Protein AF-A0A6A5QFD8-F1 (afdb_monomer)

Organism: Ampelomyces quisqualis (NCBI:txid50730)

pLDDT: mean 71.09, std 22.17, range [21.53, 94.69]

Secondary structure (DSSP, 8-state):
--------------HHHHHHH-HHHHHHHHH---BTTB-------S-HHHHHHHHHHHHHSS---SSTTSPPPHHHHHHHHHHHHHTT-HHHHHHHHHHHHHHHHHHS---HHHHHHHHHHHTTSHHHHHHHHHHHHTTS-----HHHHHHHTT----------TTTTSS-------PPP-

Mean predicted aligned error: 12.29 Å

Sequence (181 aa):
ARDGSTSMQDYNLHTSVLRHRSEYFNTKLKELKPNPRNPVTTFDVESLAAFECFTVWLYQGTLTRPSATQDLSRMIICQIYIFGTRAESPHLQNAALDAFVDKTLHDDAVPHIVFNYLYSNAHNSALWDIALDFLWHCGTKREFSVSEFLEREGATVCGWYHNHPAADKRDGWLFWFDLPV

InterPro domains:
  IPR000210 BTB/POZ domain [PS50097] (1-67)
  IPR011333 SKP1/BTB/POZ domain superfamily [G3DSA:3.30.710.10] (4-140)

Radius of gyration: 18.71 Å; Cα contacts (8 Å, |Δi|>4): 137; chains: 1; bounding box: 58×33×43 Å

Structure (mmCIF, N/CA/C/O backbone):
data_AF-A0A6A5QFD8-F1
#
_entry.id   AF-A0A6A5QFD8-F1
#
loop_
_atom_site.group_PDB
_atom_site.id
_atom_site.type_symbol
_atom_site.label_atom_id
_atom_site.label_alt_id
_atom_site.label_comp_id
_atom_site.label_asym_id
_atom_site.label_entity_id
_atom_site.label_seq_id
_atom_site.pdbx_PDB_ins_code
_atom_site.Cartn_x
_atom_site.Cartn_y
_atom_site.Cartn_z
_atom_site.occupancy
_atom_site.B_iso_or_equiv
_atom_site.auth_seq_id
_atom_site.auth_comp_id
_atom_site.auth_asym_id
_atom_site.auth_atom_id
_atom_site.pdbx_PDB_model_num
ATOM 1 N N . ALA A 1 1 ? -25.217 16.881 -15.562 1.00 34.75 1 ALA A N 1
ATOM 2 C CA . ALA A 1 1 ? -25.221 16.247 -14.233 1.00 34.75 1 ALA A CA 1
ATOM 3 C C . ALA A 1 1 ? -24.733 14.818 -14.417 1.00 34.75 1 ALA A C 1
ATOM 5 O O . ALA A 1 1 ? -25.384 14.071 -15.133 1.00 34.75 1 ALA A O 1
ATOM 6 N N . ARG A 1 2 ? -23.530 14.484 -13.937 1.00 39.88 2 ARG A N 1
ATOM 7 C CA . ARG A 1 2 ? -23.060 13.094 -13.887 1.00 39.88 2 ARG A CA 1
ATOM 8 C C . ARG A 1 2 ? -23.449 12.585 -12.506 1.00 39.88 2 ARG A C 1
ATOM 10 O O . ARG A 1 2 ? -22.939 13.125 -11.530 1.00 39.88 2 ARG A O 1
ATOM 17 N N . ASP A 1 3 ? -24.370 11.631 -12.447 1.00 41.38 3 ASP A N 1
ATOM 18 C CA . ASP A 1 3 ? -24.638 10.865 -11.233 1.00 41.38 3 ASP A CA 1
ATOM 19 C C . ASP A 1 3 ? -23.328 10.205 -10.796 1.00 41.38 3 ASP A C 1
ATOM 21 O O . ASP A 1 3 ? -22.838 9.270 -11.430 1.00 41.38 3 ASP A O 1
ATOM 25 N N . GLY A 1 4 ? -22.712 10.756 -9.752 1.00 47.34 4 GLY A N 1
ATOM 26 C CA . GLY A 1 4 ? -21.622 10.112 -9.037 1.00 47.34 4 GLY A CA 1
ATOM 27 C C . GLY A 1 4 ? -22.227 9.015 -8.180 1.00 47.34 4 GLY A C 1
ATOM 28 O O . GLY A 1 4 ? -22.564 9.254 -7.026 1.00 47.34 4 GLY A O 1
ATOM 29 N N . SER A 1 5 ? -22.443 7.835 -8.757 1.00 49.28 5 SER A N 1
ATOM 30 C CA . SER A 1 5 ? -22.890 6.671 -8.000 1.00 49.28 5 SER A CA 1
ATOM 31 C C . SER A 1 5 ? -21.777 6.253 -7.037 1.00 49.28 5 SER A C 1
ATOM 33 O O . SER A 1 5 ? -20.835 5.564 -7.429 1.00 49.28 5 SER A O 1
ATOM 35 N N . THR A 1 6 ? -21.862 6.692 -5.785 1.00 57.97 6 THR A N 1
ATOM 36 C CA . THR A 1 6 ? -21.015 6.192 -4.701 1.00 57.97 6 THR A CA 1
ATOM 37 C C . THR A 1 6 ? -21.400 4.736 -4.440 1.00 57.97 6 THR A C 1
ATOM 39 O O . THR A 1 6 ? -22.477 4.462 -3.914 1.00 57.97 6 THR A O 1
ATOM 42 N N . SER A 1 7 ? -20.560 3.785 -4.855 1.00 70.06 7 SER A N 1
ATOM 43 C CA . SER A 1 7 ? -20.747 2.371 -4.523 1.00 70.06 7 SER A CA 1
ATOM 44 C C . SER A 1 7 ? -20.328 2.139 -3.073 1.00 70.06 7 SER A C 1
ATOM 46 O O . SER A 1 7 ? -19.159 2.326 -2.736 1.00 70.06 7 SER A O 1
ATOM 48 N N . MET A 1 8 ? -21.269 1.735 -2.224 1.00 76.19 8 MET A N 1
ATOM 49 C CA . MET A 1 8 ? -20.997 1.365 -0.836 1.00 76.19 8 MET A CA 1
ATOM 50 C C . MET A 1 8 ? -20.813 -0.151 -0.749 1.00 76.19 8 MET A C 1
ATOM 52 O O . MET A 1 8 ? -21.641 -0.898 -1.270 1.00 76.19 8 MET A O 1
ATOM 56 N N . GLN A 1 9 ? -19.730 -0.597 -0.115 1.00 82.75 9 GLN A N 1
ATOM 57 C CA . GLN A 1 9 ? -19.449 -2.012 0.111 1.00 82.75 9 GLN A CA 1
ATOM 58 C C . GLN A 1 9 ? -19.061 -2.229 1.568 1.00 82.75 9 GLN A C 1
ATOM 60 O O . GLN A 1 9 ? -18.256 -1.478 2.121 1.00 82.75 9 GLN A O 1
ATOM 65 N N . ASP A 1 10 ? -19.636 -3.269 2.164 1.00 84.88 10 ASP A N 1
ATOM 66 C CA . ASP A 1 10 ? -19.454 -3.579 3.575 1.00 84.88 10 ASP A CA 1
ATOM 67 C C . ASP A 1 10 ? -18.293 -4.555 3.777 1.00 84.88 10 ASP A C 1
ATOM 69 O O . ASP A 1 10 ? -18.130 -5.528 3.038 1.00 84.88 10 ASP A O 1
ATOM 73 N N . TYR A 1 11 ? -17.498 -4.300 4.816 1.00 84.12 11 TYR A N 1
ATOM 74 C CA . TYR A 1 11 ? -16.354 -5.123 5.194 1.00 84.12 11 TYR A CA 1
ATOM 75 C C . TYR A 1 11 ? -16.395 -5.445 6.684 1.00 84.12 11 TYR A C 1
ATOM 77 O O . TYR A 1 11 ? -16.520 -4.555 7.525 1.00 84.12 11 TYR A O 1
ATOM 85 N N . ASN A 1 12 ? -16.216 -6.724 7.013 1.00 84.75 12 ASN A N 1
ATOM 86 C CA . ASN A 1 12 ? -16.143 -7.198 8.391 1.00 84.75 12 ASN A CA 1
ATOM 87 C C . ASN A 1 12 ? -14.675 -7.297 8.821 1.00 84.75 12 ASN A C 1
ATOM 89 O O . ASN A 1 12 ? -14.000 -8.289 8.544 1.00 84.75 12 ASN A O 1
ATOM 93 N N . LEU A 1 13 ? -14.166 -6.250 9.476 1.00 85.62 13 LEU A N 1
ATOM 94 C CA . LEU A 1 13 ? -12.775 -6.170 9.928 1.00 85.62 13 LEU A CA 1
ATOM 95 C C . LEU A 1 13 ? -12.680 -6.125 11.454 1.00 85.62 13 LEU A C 1
ATOM 97 O O . LEU A 1 13 ? -13.441 -5.424 12.120 1.00 85.62 13 LEU A O 1
ATOM 101 N N . HIS A 1 14 ? -11.696 -6.830 12.013 1.00 86.62 14 HIS A N 1
ATOM 102 C CA . HIS A 1 14 ? -11.407 -6.774 13.439 1.00 86.62 14 HIS A CA 1
ATOM 103 C C . HIS A 1 14 ? -10.783 -5.422 13.784 1.00 86.62 14 HIS A C 1
ATOM 105 O O . HIS A 1 14 ? -9.707 -5.065 13.297 1.00 86.62 14 HIS A O 1
ATOM 111 N N . THR A 1 15 ? -11.445 -4.673 14.666 1.00 83.25 15 THR A N 1
ATOM 112 C CA . THR A 1 15 ? -10.975 -3.351 15.097 1.00 83.25 15 THR A CA 1
ATOM 113 C C . THR A 1 15 ? -9.605 -3.428 15.762 1.00 83.25 15 THR A C 1
ATOM 115 O O . THR A 1 15 ? -8.772 -2.565 15.513 1.00 83.25 15 THR A O 1
ATOM 118 N N . SER A 1 16 ? -9.329 -4.470 16.549 1.00 85.06 16 SER A N 1
ATOM 119 C CA . SER A 1 16 ? -8.015 -4.696 17.162 1.00 85.06 16 SER A CA 1
ATOM 120 C C . SER A 1 16 ? -6.899 -4.785 16.116 1.00 85.06 16 SER A C 1
ATOM 122 O O . SER A 1 16 ? -5.893 -4.089 16.240 1.00 85.06 16 SER A O 1
ATOM 124 N N . VAL A 1 17 ? -7.109 -5.557 15.045 1.00 87.56 17 VAL A N 1
ATOM 125 C CA . VAL A 1 17 ? -6.154 -5.707 13.935 1.00 87.56 17 VAL A CA 1
ATOM 126 C C . VAL A 1 17 ? -5.973 -4.388 13.190 1.00 87.56 17 VAL A C 1
ATOM 128 O O . VAL A 1 17 ? -4.843 -3.965 12.944 1.00 87.56 17 VAL A O 1
ATOM 131 N N . LEU A 1 18 ? -7.075 -3.701 12.881 1.00 87.12 18 LEU A N 1
ATOM 132 C CA . LEU A 1 18 ? -7.041 -2.440 12.147 1.00 87.12 18 LEU A CA 1
ATOM 133 C C . LEU A 1 18 ? -6.272 -1.355 12.917 1.00 87.12 18 LEU A C 1
ATOM 135 O O . LEU A 1 18 ? -5.403 -0.696 12.353 1.00 87.12 18 LEU A O 1
ATOM 139 N N . ARG A 1 19 ? -6.536 -1.222 14.224 1.00 87.50 19 ARG A N 1
ATOM 140 C CA . ARG A 1 19 ? -5.831 -0.283 15.112 1.00 87.50 19 ARG A CA 1
ATOM 141 C C . ARG A 1 19 ? -4.363 -0.653 15.309 1.00 87.50 19 ARG A C 1
ATOM 143 O O . ARG A 1 19 ? -3.532 0.231 15.459 1.00 87.50 19 ARG A O 1
ATOM 150 N N . HIS A 1 20 ? -4.039 -1.944 15.330 1.00 87.00 20 HIS A N 1
ATOM 151 C CA . HIS A 1 20 ? -2.661 -2.403 15.487 1.00 87.00 20 HIS A CA 1
ATOM 152 C C . HIS A 1 20 ? -1.799 -2.102 14.252 1.00 87.00 20 HIS A C 1
ATOM 154 O O . HIS A 1 20 ? -0.607 -1.843 14.381 1.00 87.00 20 HIS A O 1
ATOM 160 N N . ARG A 1 21 ? -2.390 -2.147 13.052 1.00 83.25 21 ARG A N 1
ATOM 161 C CA . ARG A 1 21 ? -1.670 -2.023 11.774 1.00 83.25 21 ARG A CA 1
ATOM 162 C C . ARG A 1 21 ? -1.723 -0.625 11.149 1.00 83.25 21 ARG A C 1
ATOM 164 O O . ARG A 1 21 ? -1.040 -0.393 10.150 1.00 83.25 21 ARG A O 1
ATOM 171 N N . SER A 1 22 ? -2.523 0.288 11.695 1.00 88.31 22 SER A N 1
ATOM 172 C CA . SER A 1 22 ? -2.704 1.647 11.179 1.00 88.31 22 SER A CA 1
ATOM 173 C C . SER A 1 22 ? -3.010 2.625 12.309 1.00 88.31 22 SER A C 1
ATOM 175 O O . SER A 1 22 ? -4.030 2.503 12.996 1.00 88.31 22 SER A O 1
ATOM 177 N N . GLU A 1 23 ? -2.153 3.635 12.460 1.00 86.56 23 GLU A N 1
ATOM 178 C CA . GLU A 1 23 ? -2.344 4.671 13.477 1.00 86.56 23 GLU A CA 1
ATOM 179 C C . GLU A 1 23 ? -3.536 5.582 13.144 1.00 86.56 23 GLU A C 1
ATOM 181 O O . GLU A 1 23 ? -4.302 5.962 14.035 1.00 86.56 23 GLU A O 1
ATOM 186 N N . TYR A 1 24 ? -3.786 5.820 11.852 1.00 88.00 24 TYR A N 1
ATOM 187 C CA . TYR A 1 24 ? -4.990 6.505 11.382 1.00 88.00 24 TYR A CA 1
ATOM 188 C C . TYR A 1 24 ? -6.259 5.840 11.927 1.00 88.00 24 TYR A C 1
ATOM 190 O O . TYR A 1 24 ? -7.098 6.495 12.552 1.00 88.00 24 TYR A O 1
ATOM 198 N N . PHE A 1 25 ? -6.395 4.521 11.746 1.00 87.00 25 PHE A N 1
ATOM 199 C CA . PHE A 1 25 ? -7.560 3.795 12.246 1.00 87.00 25 PHE A CA 1
ATOM 200 C C . PHE A 1 25 ? -7.552 3.663 13.772 1.00 87.00 25 PHE A C 1
ATOM 202 O O . PHE A 1 25 ? -8.626 3.672 14.376 1.00 87.00 25 PHE A O 1
ATOM 209 N N . ASN A 1 26 ? -6.381 3.603 14.416 1.00 88.31 26 ASN A N 1
ATOM 210 C CA . ASN A 1 26 ? -6.260 3.682 15.874 1.00 88.31 26 ASN A CA 1
ATOM 211 C C . ASN A 1 26 ? -6.901 4.955 16.429 1.00 88.31 26 ASN A C 1
ATOM 213 O O . ASN A 1 26 ? -7.736 4.883 17.333 1.00 88.31 26 ASN A O 1
ATOM 217 N N . THR A 1 27 ? -6.557 6.101 15.850 1.00 87.69 27 THR A N 1
ATOM 218 C CA . THR A 1 27 ? -7.078 7.406 16.258 1.00 87.69 27 THR A CA 1
ATOM 219 C C . THR A 1 27 ? -8.551 7.551 15.886 1.00 87.69 27 THR A C 1
ATOM 221 O O . THR A 1 27 ? -9.388 7.794 16.757 1.00 87.69 27 THR A O 1
ATOM 224 N N . LYS A 1 28 ? -8.915 7.289 14.624 1.00 84.62 28 LYS A N 1
ATOM 225 C CA . LYS A 1 28 ? -10.296 7.442 14.143 1.00 84.62 28 LYS A CA 1
ATOM 226 C C . LYS A 1 28 ? -11.290 6.569 14.895 1.00 84.62 28 LYS A C 1
ATOM 228 O O . LYS A 1 28 ? -12.338 7.051 15.314 1.00 84.62 28 LYS A O 1
ATOM 233 N N . LEU A 1 29 ? -10.960 5.301 15.139 1.00 84.00 29 LEU A N 1
ATOM 234 C CA . LEU A 1 29 ? -11.846 4.402 15.880 1.00 84.00 29 LEU A CA 1
ATOM 235 C C . LEU A 1 29 ? -11.922 4.716 17.381 1.00 84.00 29 LEU A C 1
ATOM 237 O O . LEU A 1 29 ? -12.788 4.154 18.048 1.00 84.00 29 LEU A O 1
ATOM 241 N N . LYS A 1 30 ? -11.013 5.520 17.948 1.00 83.50 30 LYS A N 1
ATOM 242 C CA . LYS A 1 30 ? -11.134 6.027 19.328 1.00 83.50 30 LYS A CA 1
ATOM 243 C C . LYS A 1 30 ? -12.045 7.255 19.394 1.00 83.50 30 LYS A C 1
ATOM 245 O O . LYS A 1 30 ? -12.774 7.412 20.368 1.00 83.50 30 LYS A O 1
ATOM 250 N N . GLU A 1 31 ? -12.008 8.105 18.367 1.00 82.50 31 GLU A N 1
ATOM 251 C CA . GLU A 1 31 ? -12.882 9.280 18.231 1.00 82.50 31 GLU A CA 1
ATOM 252 C C . GLU A 1 31 ? -14.343 8.886 17.990 1.00 82.50 31 GLU A C 1
ATOM 254 O O . GLU A 1 31 ? -15.270 9.526 18.495 1.00 82.50 31 GLU A O 1
ATOM 259 N N . LEU A 1 32 ? -14.552 7.815 17.227 1.00 74.12 32 LEU A N 1
ATOM 260 C CA . LEU A 1 32 ? -15.873 7.276 16.954 1.00 74.12 32 LEU A CA 1
ATOM 261 C C . LEU A 1 32 ? -16.451 6.670 18.233 1.00 74.12 32 LEU A C 1
ATOM 263 O O . LEU A 1 32 ? -15.980 5.651 18.731 1.00 74.12 32 LEU A O 1
ATOM 267 N N . LYS A 1 33 ? -17.507 7.292 18.762 1.00 65.12 33 LYS A N 1
ATOM 268 C CA . LYS A 1 33 ? -18.379 6.673 19.764 1.00 65.12 33 LYS A CA 1
ATOM 269 C C . LYS A 1 33 ? -19.322 5.736 19.007 1.00 65.12 33 LYS A C 1
ATOM 271 O O . LYS A 1 33 ? -20.248 6.251 18.378 1.00 65.12 33 LYS A O 1
ATOM 276 N N . PRO A 1 34 ? -19.101 4.407 19.003 1.00 63.06 34 PRO A N 1
ATOM 277 C CA . PRO A 1 34 ? -19.959 3.504 18.252 1.00 63.06 34 PRO A CA 1
ATOM 278 C C . PRO A 1 34 ? -21.397 3.686 18.728 1.00 63.06 34 PRO A C 1
ATOM 280 O O . PRO A 1 34 ? -21.681 3.622 19.927 1.00 63.06 34 PRO A O 1
ATOM 283 N N . ASN A 1 35 ? -22.303 3.959 17.791 1.00 63.16 35 ASN A N 1
ATOM 284 C CA . ASN A 1 35 ? -23.718 3.980 18.102 1.00 63.16 35 ASN A CA 1
ATOM 285 C C . ASN A 1 35 ? -24.112 2.539 18.463 1.00 63.16 35 ASN A C 1
ATOM 287 O O . ASN A 1 35 ? -23.995 1.663 17.606 1.00 63.16 35 ASN A O 1
ATOM 291 N N . PRO A 1 36 ? -24.600 2.261 19.685 1.00 60.72 36 PRO A N 1
ATOM 292 C CA . PRO A 1 36 ? -24.958 0.902 20.088 1.00 60.72 36 PRO A CA 1
ATOM 293 C C . PRO A 1 36 ? -26.064 0.285 19.216 1.00 60.72 36 PRO A C 1
ATOM 295 O O . PRO A 1 36 ? -26.256 -0.924 19.251 1.00 60.72 36 PRO A O 1
ATOM 298 N N . ARG A 1 37 ? -26.788 1.094 18.426 1.00 56.91 37 ARG A N 1
ATOM 299 C CA . ARG A 1 37 ? -27.801 0.632 17.463 1.00 56.91 37 ARG A CA 1
ATOM 300 C C . ARG A 1 37 ? -27.268 0.408 16.046 1.00 56.91 37 ARG A C 1
ATOM 302 O O . ARG A 1 37 ? -27.949 -0.244 15.266 1.00 56.91 37 ARG A O 1
ATOM 309 N N . ASN A 1 38 ? -26.112 0.971 15.697 1.00 60.22 38 ASN A N 1
ATOM 310 C CA . ASN A 1 38 ? -25.507 0.815 14.377 1.00 60.22 38 ASN A CA 1
ATOM 311 C C . ASN A 1 38 ? -23.975 0.967 14.475 1.00 60.22 38 ASN A C 1
ATOM 313 O O . ASN A 1 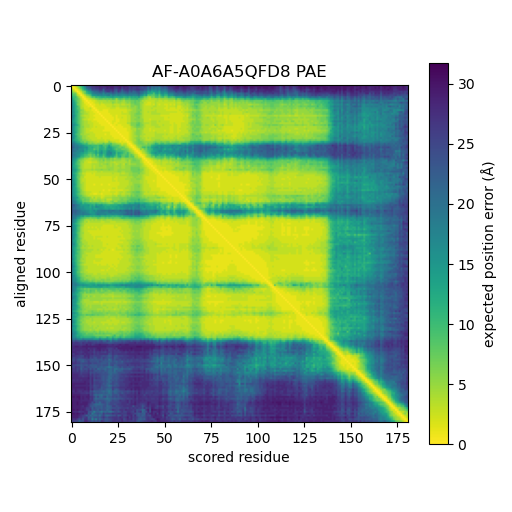38 ? -23.474 2.093 14.436 1.00 60.22 38 ASN A O 1
ATOM 317 N N . PRO A 1 39 ? -23.227 -0.138 14.630 1.00 67.06 39 PRO A N 1
ATOM 318 C CA . PRO A 1 39 ? -21.773 -0.107 14.768 1.00 67.06 39 PRO A CA 1
ATOM 319 C C . PRO A 1 39 ? -21.034 0.068 13.427 1.00 67.06 39 PRO A C 1
ATOM 321 O O . PRO A 1 39 ? -19.826 -0.156 13.367 1.00 67.06 39 PRO A O 1
ATOM 324 N N . VAL A 1 40 ? -21.723 0.451 12.347 1.00 72.69 40 VAL A N 1
ATOM 325 C CA . VAL A 1 40 ? -21.104 0.661 11.034 1.00 72.69 40 VAL A CA 1
ATOM 326 C C . VAL A 1 40 ? -20.367 1.997 11.009 1.00 72.69 40 VAL A C 1
ATOM 328 O O . VAL A 1 40 ? -20.922 3.044 11.338 1.00 72.69 40 VAL A O 1
ATOM 331 N N . THR A 1 41 ? -19.102 1.951 10.594 1.00 76.94 41 THR A N 1
ATOM 332 C CA . THR A 1 41 ? -18.310 3.144 10.292 1.00 76.94 41 THR A CA 1
ATOM 333 C C . THR A 1 41 ? -18.041 3.201 8.799 1.00 76.94 41 THR A C 1
ATOM 335 O O . THR A 1 41 ? -17.596 2.217 8.214 1.00 76.94 41 THR A O 1
ATOM 338 N N . THR A 1 42 ? -18.279 4.363 8.200 1.00 80.69 42 THR A N 1
ATOM 339 C CA . THR A 1 42 ? -18.037 4.604 6.778 1.00 80.69 42 THR A CA 1
ATOM 340 C C . THR A 1 42 ? -16.728 5.361 6.594 1.00 80.69 42 THR A C 1
ATOM 342 O O . THR A 1 42 ? -16.460 6.330 7.305 1.00 80.69 42 THR A O 1
ATOM 345 N N . PHE A 1 43 ? -15.926 4.915 5.632 1.00 80.25 43 PHE A N 1
ATOM 346 C CA . PHE A 1 43 ? -14.683 5.561 5.236 1.00 80.25 43 PHE A CA 1
ATOM 347 C C . PHE A 1 43 ? -14.683 5.744 3.725 1.00 80.25 43 PHE A C 1
ATOM 349 O O . PHE A 1 43 ? -15.011 4.812 2.989 1.00 80.25 43 PHE A O 1
ATOM 356 N N . ASP A 1 44 ? -14.281 6.927 3.276 1.00 84.06 44 AS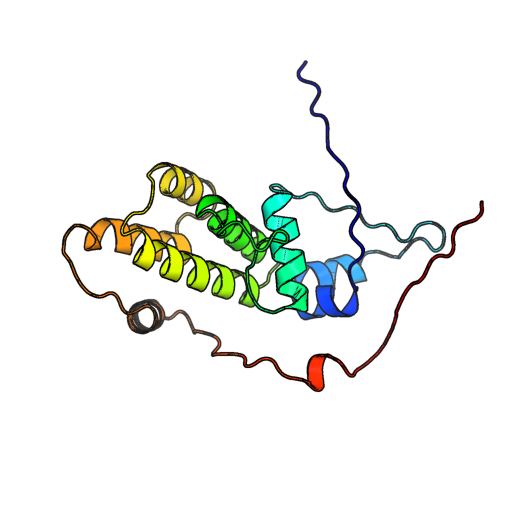P A N 1
ATOM 357 C CA . ASP A 1 44 ? -14.080 7.178 1.857 1.00 84.06 44 ASP A CA 1
ATOM 358 C C . ASP A 1 44 ? -12.767 6.534 1.405 1.00 84.06 44 ASP A C 1
ATOM 360 O O . ASP A 1 44 ? -11.706 6.750 1.998 1.00 84.06 44 ASP A O 1
ATOM 364 N N . VAL A 1 45 ? -12.842 5.738 0.340 1.00 84.00 45 VAL A N 1
ATOM 365 C CA . VAL A 1 45 ? -11.684 5.100 -0.290 1.00 84.00 45 VAL A CA 1
ATOM 366 C C . VAL A 1 45 ? -11.626 5.480 -1.762 1.00 84.00 45 VAL A C 1
ATOM 368 O O . VAL A 1 45 ? -12.625 5.437 -2.473 1.00 84.00 45 VAL A O 1
ATOM 371 N N . GLU A 1 46 ? -10.438 5.844 -2.240 1.00 82.88 46 GLU A N 1
ATOM 372 C CA . GLU A 1 46 ? -10.244 6.216 -3.650 1.00 82.88 46 GLU A CA 1
ATOM 373 C C . GLU A 1 46 ? -10.235 5.007 -4.587 1.00 82.88 46 GLU A C 1
ATOM 375 O O . GLU A 1 46 ? -10.604 5.112 -5.754 1.00 82.88 46 GLU A O 1
ATOM 380 N N . SER A 1 47 ? -9.788 3.857 -4.084 1.00 87.25 47 SER A N 1
ATOM 381 C CA . SER A 1 47 ? -9.723 2.611 -4.838 1.00 87.25 47 SER A CA 1
ATOM 382 C C . SER A 1 47 ? -10.185 1.466 -3.956 1.00 87.25 47 SER A C 1
ATOM 384 O O . SER A 1 47 ? -9.491 1.054 -3.025 1.00 87.25 47 SER A O 1
ATOM 386 N N . LEU A 1 48 ? -11.361 0.937 -4.285 1.00 87.25 48 LEU A N 1
ATOM 387 C CA . LEU A 1 48 ? -11.917 -0.249 -3.646 1.00 87.25 48 LEU A CA 1
ATOM 388 C C . LEU A 1 48 ? -10.965 -1.445 -3.782 1.00 87.25 48 LEU A C 1
ATOM 390 O O . LEU A 1 48 ? -10.717 -2.141 -2.808 1.00 87.25 48 LEU A O 1
ATOM 394 N N . ALA A 1 49 ? -10.347 -1.620 -4.952 1.00 88.56 49 ALA A N 1
ATOM 395 C CA . ALA A 1 49 ? -9.401 -2.707 -5.196 1.00 88.56 49 ALA A CA 1
ATOM 396 C C . ALA A 1 49 ? -8.139 -2.601 -4.319 1.00 88.56 49 ALA A C 1
ATOM 398 O O . ALA A 1 49 ? -7.635 -3.609 -3.822 1.00 88.56 49 ALA A O 1
ATOM 399 N N . ALA A 1 50 ? -7.623 -1.386 -4.106 1.00 89.75 50 ALA A N 1
ATOM 400 C CA . ALA A 1 50 ? -6.504 -1.172 -3.190 1.00 89.75 50 ALA A CA 1
ATOM 401 C C . ALA A 1 50 ? -6.912 -1.465 -1.740 1.00 89.75 50 ALA A C 1
ATOM 403 O O . ALA A 1 50 ? -6.149 -2.091 -1.004 1.00 89.75 50 ALA A O 1
ATOM 404 N N . PHE A 1 51 ? -8.130 -1.070 -1.354 1.00 90.50 51 PHE A N 1
ATOM 405 C CA . PHE A 1 51 ? -8.674 -1.374 -0.037 1.00 90.50 51 PHE A CA 1
ATOM 406 C C . PHE A 1 51 ? -8.853 -2.883 0.179 1.00 90.50 51 PHE A C 1
ATOM 408 O O . PHE A 1 51 ? -8.424 -3.398 1.205 1.00 90.50 51 PHE A O 1
ATOM 415 N N . GLU A 1 52 ? -9.382 -3.623 -0.797 1.00 90.25 52 GLU A N 1
ATOM 416 C CA . GLU A 1 52 ? -9.491 -5.087 -0.734 1.00 90.25 52 GLU A CA 1
ATOM 417 C C . GLU A 1 52 ? -8.125 -5.743 -0.503 1.00 90.25 52 GLU A C 1
ATOM 419 O O . GLU A 1 52 ? -7.976 -6.567 0.400 1.00 90.25 52 GLU A O 1
ATOM 424 N N . CYS A 1 53 ? -7.097 -5.328 -1.246 1.00 90.44 53 CYS A N 1
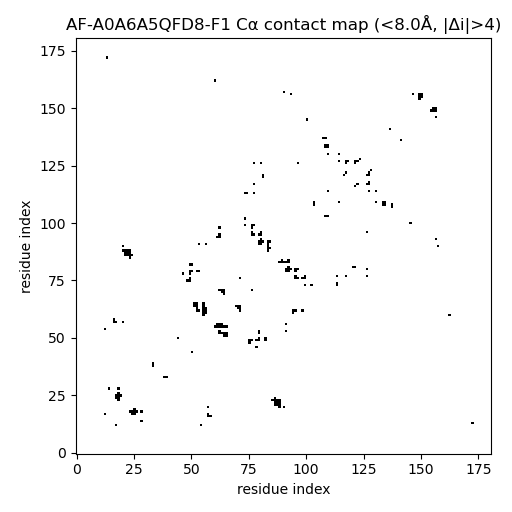ATOM 425 C CA . CYS A 1 53 ? -5.737 -5.841 -1.056 1.00 90.44 53 CYS A CA 1
ATOM 426 C C . CYS A 1 53 ? -5.182 -5.495 0.334 1.00 90.44 53 CYS A C 1
ATOM 428 O O . CYS A 1 53 ? -4.539 -6.329 0.970 1.00 90.44 53 CYS A O 1
ATOM 430 N N . PHE A 1 54 ? -5.469 -4.292 0.837 1.00 90.81 54 PHE A N 1
ATOM 431 C CA . PHE A 1 54 ? -5.146 -3.918 2.210 1.00 90.81 54 PHE A CA 1
ATOM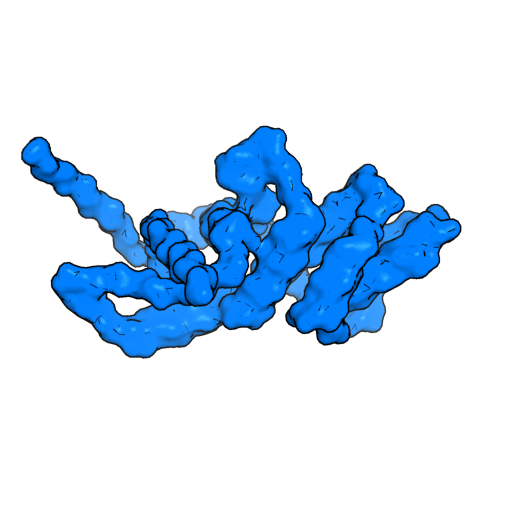 432 C C . PHE A 1 54 ? -5.843 -4.829 3.227 1.00 90.81 54 PHE A C 1
ATOM 434 O O . PHE A 1 54 ? -5.192 -5.277 4.168 1.00 90.81 54 PHE A O 1
ATOM 441 N N . THR A 1 55 ? -7.123 -5.166 3.034 1.00 90.19 55 THR A N 1
ATOM 442 C CA . THR A 1 55 ? -7.825 -6.078 3.951 1.00 90.19 55 THR A CA 1
ATOM 443 C C . THR A 1 55 ? -7.202 -7.469 3.980 1.00 90.19 55 THR A C 1
ATOM 445 O O . THR A 1 55 ? -7.071 -8.044 5.056 1.00 90.19 55 THR A O 1
ATOM 448 N N . VAL A 1 56 ? -6.744 -7.990 2.838 1.00 89.31 56 VAL A N 1
ATOM 449 C CA . VAL A 1 56 ? -6.015 -9.265 2.777 1.00 89.31 56 VAL A CA 1
ATOM 450 C C . VAL A 1 56 ? -4.686 -9.159 3.527 1.00 89.31 56 VAL A C 1
ATOM 452 O O . VAL A 1 56 ? -4.382 -9.986 4.390 1.00 89.31 56 VAL A O 1
ATOM 455 N N . TRP A 1 57 ? -3.930 -8.092 3.269 1.00 90.69 57 TRP A N 1
ATOM 456 C CA . TRP A 1 57 ? -2.645 -7.840 3.915 1.00 90.69 57 TRP A CA 1
ATOM 457 C C . TRP A 1 57 ? -2.746 -7.652 5.428 1.00 90.69 57 TRP A C 1
ATOM 459 O O . TRP A 1 57 ? -1.867 -8.120 6.150 1.00 90.69 57 TRP A O 1
ATOM 469 N N . LEU A 1 58 ? -3.819 -7.036 5.934 1.00 88.31 58 LEU A N 1
ATOM 470 C CA . LEU A 1 58 ? -4.039 -6.868 7.375 1.00 88.31 58 LEU A CA 1
ATOM 471 C C . LEU A 1 58 ? -3.930 -8.193 8.136 1.00 88.31 58 LEU A C 1
ATOM 473 O O . LEU A 1 58 ? -3.385 -8.220 9.242 1.00 88.31 58 LEU A O 1
ATOM 477 N N . TYR A 1 59 ? -4.440 -9.272 7.541 1.00 86.81 59 TYR A N 1
ATOM 478 C CA . TYR A 1 59 ? -4.463 -10.595 8.156 1.00 86.81 59 TYR A CA 1
ATOM 479 C C . TYR A 1 59 ? -3.287 -11.476 7.733 1.00 86.81 59 TYR A C 1
ATOM 481 O O . TYR A 1 59 ? -2.772 -12.227 8.556 1.00 86.81 59 TYR A O 1
ATOM 489 N N . GLN A 1 60 ? -2.853 -11.399 6.474 1.00 85.94 60 GLN A N 1
ATOM 490 C CA . GLN A 1 60 ? -1.832 -12.302 5.929 1.00 85.94 60 GLN A CA 1
ATOM 491 C C . GLN A 1 60 ? -0.408 -11.741 6.009 1.00 85.94 60 GLN A C 1
ATOM 493 O O . GLN A 1 60 ? 0.557 -12.491 5.897 1.00 85.94 60 GLN A O 1
ATOM 498 N N . GLY A 1 61 ? -0.260 -10.424 6.165 1.00 82.88 61 GLY A N 1
ATOM 499 C CA . GLY A 1 61 ? 1.027 -9.730 6.105 1.00 82.88 61 GLY A CA 1
ATOM 500 C C . GLY A 1 61 ? 1.633 -9.635 4.700 1.00 82.88 61 GLY A C 1
ATOM 501 O O . GLY A 1 61 ? 2.686 -9.023 4.544 1.00 82.88 61 GLY A O 1
ATOM 502 N N . THR A 1 62 ? 0.980 -10.194 3.678 1.00 83.12 62 THR A N 1
ATOM 503 C CA . THR A 1 62 ? 1.439 -10.201 2.284 1.00 83.12 62 THR A CA 1
ATOM 504 C C . THR A 1 62 ? 0.411 -9.541 1.366 1.00 83.12 62 THR A C 1
ATOM 506 O O . THR A 1 62 ? -0.798 -9.648 1.578 1.00 83.12 62 THR A O 1
ATOM 509 N N . LEU A 1 63 ? 0.887 -8.814 0.349 1.00 83.50 63 LEU A N 1
ATOM 510 C CA . LEU A 1 63 ? 0.020 -8.192 -0.652 1.00 83.50 63 LEU A CA 1
ATOM 511 C C . LEU A 1 63 ? -0.354 -9.220 -1.717 1.00 83.50 63 LEU A C 1
ATOM 513 O O . LEU A 1 63 ? 0.401 -9.467 -2.653 1.00 83.50 63 LEU A O 1
ATOM 517 N N . THR A 1 64 ? -1.539 -9.805 -1.586 1.00 76.81 64 THR A N 1
ATOM 518 C CA . THR A 1 64 ? -2.126 -10.681 -2.603 1.00 76.81 64 THR A CA 1
ATOM 519 C C . THR A 1 64 ? -3.521 -10.183 -2.973 1.00 76.81 64 THR A C 1
ATOM 521 O O . THR A 1 64 ? -4.186 -9.508 -2.182 1.00 76.81 64 THR A O 1
ATOM 524 N N . ARG A 1 65 ? -3.978 -10.472 -4.200 1.00 68.12 65 ARG A N 1
ATOM 525 C CA . ARG A 1 65 ? -5.389 -10.249 -4.536 1.00 68.12 65 ARG A CA 1
ATOM 526 C C . ARG A 1 65 ? -6.255 -11.292 -3.821 1.00 68.12 65 ARG A C 1
ATOM 528 O O . ARG A 1 65 ? -5.842 -12.447 -3.738 1.00 68.12 65 ARG A O 1
ATOM 535 N N . PRO A 1 66 ? -7.498 -10.943 -3.438 1.00 60.44 66 PRO A N 1
ATOM 536 C CA . PRO A 1 66 ? -8.466 -11.917 -2.927 1.00 60.44 66 PRO A CA 1
ATOM 537 C C . PRO A 1 66 ? -8.706 -13.092 -3.893 1.00 60.44 66 PRO A C 1
ATOM 539 O O . PRO A 1 66 ? -8.925 -14.222 -3.467 1.00 60.44 66 PRO A O 1
ATOM 542 N N . SER A 1 67 ? -8.625 -12.838 -5.204 1.00 64.38 67 SER A N 1
ATOM 543 C CA . SER A 1 67 ? -8.608 -13.877 -6.236 1.00 64.38 67 SER A CA 1
ATOM 544 C C . SER A 1 67 ? -7.163 -14.275 -6.532 1.00 64.38 67 SER A C 1
ATOM 546 O O . SER A 1 67 ? -6.481 -13.591 -7.294 1.00 64.38 67 SER A O 1
ATOM 548 N N . ALA A 1 68 ? -6.714 -15.396 -5.962 1.00 57.25 68 ALA A N 1
ATOM 549 C CA . ALA A 1 68 ? -5.345 -15.926 -6.055 1.00 57.25 68 ALA A CA 1
ATOM 550 C C . ALA A 1 68 ? -4.832 -16.219 -7.487 1.00 57.25 68 ALA A C 1
ATOM 552 O O . ALA A 1 68 ? -3.700 -16.653 -7.665 1.00 57.25 68 ALA A O 1
ATOM 553 N N . THR A 1 69 ? -5.656 -16.008 -8.514 1.00 56.28 69 THR A N 1
ATOM 554 C CA . THR A 1 69 ? -5.353 -16.268 -9.929 1.00 56.28 69 THR A CA 1
ATOM 555 C C . THR A 1 69 ? -4.816 -15.058 -10.692 1.00 56.28 69 THR A C 1
ATOM 557 O O . THR A 1 69 ? -4.474 -15.196 -11.864 1.00 56.28 69 THR A O 1
ATOM 560 N N . GLN A 1 70 ? -4.776 -13.868 -10.084 1.00 63.44 70 GLN A N 1
ATOM 561 C CA . GLN A 1 70 ? -4.348 -12.643 -10.761 1.00 63.44 70 GLN A CA 1
ATOM 562 C C . GLN A 1 70 ? -3.270 -11.908 -9.972 1.00 63.44 70 GLN A C 1
ATOM 564 O O . GLN A 1 70 ? -3.501 -11.488 -8.836 1.00 63.44 70 GLN A O 1
ATOM 569 N N . ASP A 1 71 ? -2.137 -11.663 -10.627 1.00 77.00 71 ASP A N 1
ATOM 570 C CA . ASP A 1 71 ? -1.078 -10.817 -10.088 1.00 77.00 71 ASP A CA 1
ATOM 571 C C . ASP A 1 71 ? -1.588 -9.402 -9.783 1.00 77.00 71 ASP A C 1
ATOM 573 O O . ASP A 1 71 ? -2.424 -8.8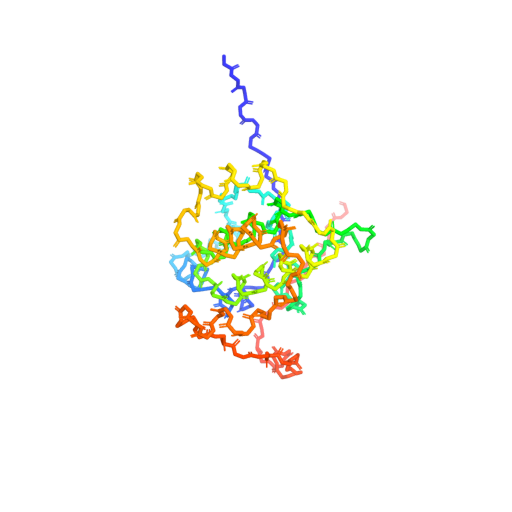30 -10.499 1.00 77.00 71 ASP A O 1
ATOM 577 N N . LEU A 1 72 ? -1.040 -8.783 -8.732 1.00 86.19 72 LEU A N 1
ATOM 578 C CA . LEU A 1 72 ? -1.288 -7.370 -8.455 1.00 86.19 72 LEU A CA 1
ATOM 579 C C . LEU A 1 72 ? -0.795 -6.528 -9.637 1.00 86.19 72 LEU A C 1
ATOM 581 O O . LEU A 1 72 ? 0.330 -6.696 -10.107 1.00 86.19 72 LEU A O 1
ATOM 585 N N . SER A 1 73 ? -1.615 -5.596 -10.126 1.00 90.75 73 SER A N 1
ATOM 586 C CA . SER A 1 73 ? -1.154 -4.651 -11.146 1.00 90.75 73 SER A CA 1
ATOM 587 C C . SER A 1 73 ? -0.305 -3.565 -10.485 1.00 90.75 73 SER A C 1
ATOM 589 O O . SER A 1 73 ? -0.604 -3.153 -9.365 1.00 90.75 73 SER A O 1
ATOM 591 N N . ARG A 1 74 ? 0.712 -3.037 -11.184 1.00 89.75 74 ARG A N 1
ATOM 592 C CA . ARG A 1 74 ? 1.546 -1.932 -10.661 1.00 89.75 74 ARG A CA 1
ATOM 593 C C . ARG A 1 74 ? 0.716 -0.739 -10.202 1.00 89.75 74 ARG A C 1
ATOM 595 O O . ARG A 1 74 ? 1.005 -0.156 -9.170 1.00 89.75 74 ARG A O 1
ATOM 602 N N . MET A 1 75 ? -0.347 -0.420 -10.939 1.00 92.44 75 MET A N 1
ATOM 603 C CA . MET A 1 75 ? -1.254 0.665 -10.568 1.00 92.44 75 MET A CA 1
ATOM 604 C C . MET A 1 75 ? -1.905 0.426 -9.199 1.00 92.44 75 MET A C 1
ATOM 606 O O . MET A 1 75 ? -1.946 1.339 -8.382 1.00 92.44 75 MET A O 1
ATOM 610 N N . ILE A 1 76 ? -2.363 -0.801 -8.919 1.00 93.12 76 ILE A N 1
ATOM 611 C CA . ILE A 1 76 ? -2.916 -1.148 -7.603 1.00 93.12 76 ILE A CA 1
ATOM 612 C C . ILE A 1 76 ? -1.828 -1.079 -6.530 1.00 93.12 76 ILE A C 1
ATOM 614 O O . ILE A 1 76 ? -2.087 -0.543 -5.461 1.00 93.12 76 ILE A O 1
ATOM 618 N N . ILE A 1 77 ? -0.604 -1.537 -6.816 1.00 94.44 77 ILE A N 1
ATOM 619 C CA . ILE A 1 77 ? 0.523 -1.422 -5.876 1.00 94.44 77 ILE A CA 1
ATOM 620 C C . ILE A 1 77 ? 0.769 0.050 -5.499 1.00 94.44 77 ILE A C 1
ATOM 622 O O . ILE A 1 77 ? 0.836 0.383 -4.317 1.00 94.44 77 ILE A O 1
ATOM 626 N N . CYS A 1 78 ? 0.812 0.956 -6.480 1.00 94.69 78 CYS A N 1
ATOM 627 C CA . CYS A 1 78 ? 0.965 2.390 -6.226 1.00 94.69 78 CYS A CA 1
ATOM 628 C C . CYS A 1 78 ? -0.211 2.973 -5.426 1.00 94.69 78 CYS A C 1
ATOM 630 O O . CYS A 1 78 ? -0.006 3.796 -4.536 1.00 94.69 78 CYS A O 1
ATOM 632 N N . GLN A 1 79 ? -1.444 2.549 -5.717 1.00 94.50 79 GLN A N 1
ATOM 633 C CA . GLN A 1 79 ? -2.625 2.952 -4.946 1.00 94.50 79 GLN A CA 1
ATOM 634 C C . GLN A 1 79 ? -2.545 2.477 -3.489 1.00 94.50 79 GLN A C 1
ATOM 636 O O . GLN A 1 79 ? -2.881 3.241 -2.587 1.00 94.50 79 GLN A O 1
ATOM 641 N N . ILE A 1 80 ? -2.061 1.256 -3.248 1.00 94.62 80 ILE A N 1
ATOM 642 C CA . ILE A 1 80 ? -1.858 0.708 -1.901 1.00 94.62 80 ILE A CA 1
ATOM 643 C C . ILE A 1 80 ? -0.783 1.492 -1.153 1.00 94.62 80 ILE A C 1
ATOM 645 O O . ILE A 1 80 ? -0.975 1.801 0.019 1.00 94.62 80 ILE A O 1
ATOM 649 N N . TYR A 1 81 ? 0.312 1.865 -1.819 1.00 94.19 81 TYR A N 1
ATOM 650 C CA . TYR A 1 81 ? 1.348 2.699 -1.212 1.00 94.19 81 TYR A CA 1
ATOM 651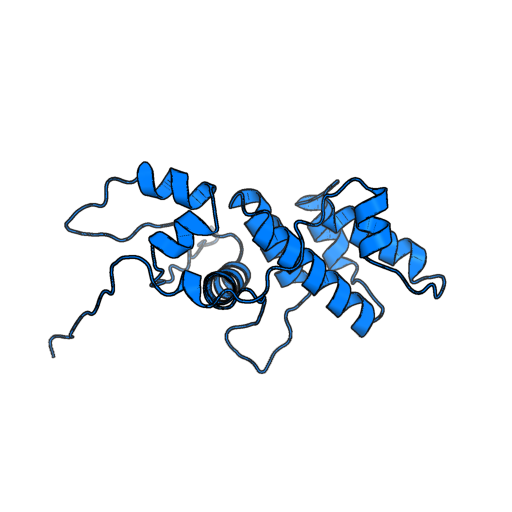 C C . TYR A 1 81 ? 0.775 4.034 -0.712 1.00 94.19 81 TYR A C 1
ATOM 653 O O . TYR A 1 81 ? 0.919 4.365 0.463 1.00 94.19 81 TYR A O 1
ATOM 661 N N . ILE A 1 82 ? 0.039 4.756 -1.567 1.00 92.81 82 ILE A N 1
ATOM 662 C CA . ILE A 1 82 ? -0.605 6.034 -1.205 1.00 92.81 82 ILE A CA 1
ATOM 663 C C . ILE A 1 82 ? -1.642 5.837 -0.098 1.00 92.81 82 ILE A C 1
ATOM 665 O O . ILE A 1 82 ? -1.733 6.645 0.830 1.00 92.81 82 ILE A O 1
ATOM 669 N N . PHE A 1 83 ? -2.415 4.750 -0.165 1.00 92.00 83 PHE A N 1
ATOM 670 C CA . PHE A 1 83 ? -3.335 4.384 0.903 1.00 92.00 83 PHE A CA 1
ATOM 671 C C . PHE A 1 83 ? -2.584 4.174 2.226 1.00 92.00 83 PHE A C 1
ATOM 673 O O . PHE A 1 83 ? -3.003 4.708 3.247 1.00 92.00 83 PHE A O 1
ATOM 680 N N . GLY A 1 84 ? -1.434 3.495 2.211 1.00 89.94 84 GLY A N 1
ATOM 681 C CA . GLY A 1 84 ? -0.561 3.311 3.372 1.00 89.94 84 GLY A CA 1
ATOM 682 C C . GLY A 1 84 ? 0.022 4.610 3.923 1.00 89.94 84 GLY A C 1
ATOM 683 O O . GLY A 1 84 ? 0.189 4.731 5.136 1.00 89.94 84 GLY A O 1
ATOM 684 N N . THR A 1 85 ? 0.285 5.605 3.075 1.00 88.88 85 THR A N 1
ATOM 685 C CA . THR A 1 85 ? 0.661 6.958 3.515 1.00 88.88 85 THR A CA 1
ATOM 686 C C . THR A 1 85 ? -0.465 7.620 4.298 1.00 88.88 85 THR A C 1
ATOM 688 O O . THR A 1 85 ? -0.239 8.099 5.405 1.00 88.88 85 THR A O 1
ATOM 691 N N . ARG A 1 86 ? -1.694 7.593 3.775 1.00 88.00 86 ARG A N 1
ATOM 692 C CA . ARG A 1 86 ? -2.857 8.212 4.436 1.00 88.00 86 ARG A CA 1
ATOM 693 C C . ARG A 1 86 ? -3.329 7.456 5.671 1.00 88.00 86 ARG A C 1
ATOM 695 O O . ARG A 1 86 ? -3.795 8.068 6.622 1.00 88.00 86 ARG A O 1
ATOM 702 N N . ALA A 1 87 ? -3.203 6.134 5.649 1.00 85.25 87 ALA A N 1
ATOM 703 C CA . ALA A 1 87 ? -3.518 5.270 6.775 1.00 85.25 87 ALA A CA 1
ATOM 704 C C . ALA A 1 87 ? -2.418 5.283 7.852 1.00 85.25 87 ALA A C 1
ATOM 706 O O . ALA A 1 87 ? -2.531 4.538 8.827 1.00 85.25 87 ALA A O 1
ATOM 707 N N . GLU A 1 88 ? -1.353 6.076 7.676 1.00 87.50 88 GLU A N 1
ATOM 708 C CA . GLU A 1 88 ? -0.206 6.139 8.587 1.00 87.50 88 GLU A CA 1
ATOM 709 C C . GLU A 1 88 ? 0.318 4.734 8.922 1.00 87.50 88 GLU A C 1
ATOM 711 O O . GLU A 1 88 ? 0.516 4.359 10.077 1.00 87.50 88 GLU A O 1
ATOM 716 N N . SER A 1 89 ? 0.481 3.913 7.881 1.00 87.69 89 SER A N 1
ATOM 717 C CA . SER A 1 89 ? 0.955 2.535 7.986 1.00 87.69 89 SER A CA 1
ATOM 718 C C . SER A 1 89 ? 2.262 2.371 7.205 1.00 87.69 89 SER A C 1
ATOM 720 O O . SER A 1 89 ? 2.240 2.000 6.026 1.00 87.69 89 SER A O 1
ATOM 722 N N . PRO A 1 90 ? 3.423 2.627 7.843 1.00 86.56 90 PRO A N 1
ATOM 723 C CA . PRO A 1 90 ? 4.730 2.405 7.222 1.00 86.56 90 PRO A CA 1
ATOM 724 C C . PRO A 1 90 ? 4.919 0.957 6.757 1.00 86.56 90 PRO A C 1
ATOM 726 O O . PRO A 1 90 ? 5.515 0.702 5.718 1.00 86.56 90 PRO A O 1
ATOM 729 N N . HIS A 1 91 ? 4.348 -0.008 7.483 1.00 84.31 91 HIS A N 1
ATOM 730 C CA . HIS A 1 91 ? 4.415 -1.421 7.109 1.00 84.31 91 HIS A CA 1
ATOM 731 C C . HIS A 1 91 ? 3.694 -1.719 5.793 1.00 84.31 91 HIS A C 1
ATOM 733 O O . HIS A 1 91 ? 4.186 -2.520 5.000 1.00 84.31 91 HIS A O 1
ATOM 739 N N . LEU A 1 92 ? 2.552 -1.071 5.545 1.00 88.75 92 LEU A N 1
ATOM 740 C CA . LEU A 1 92 ? 1.839 -1.229 4.283 1.00 88.75 92 LEU A CA 1
ATOM 741 C C . LEU A 1 92 ? 2.605 -0.579 3.128 1.00 88.75 92 LEU A C 1
ATOM 743 O O . LEU A 1 92 ? 2.659 -1.142 2.037 1.00 88.75 92 LEU A O 1
ATOM 747 N N . GLN A 1 93 ? 3.223 0.580 3.376 1.00 87.38 93 GLN A N 1
ATOM 748 C CA . GLN A 1 93 ? 4.080 1.242 2.392 1.00 87.38 93 GLN A CA 1
ATOM 749 C C . GLN A 1 93 ? 5.261 0.352 2.004 1.00 87.38 93 GLN A C 1
ATOM 751 O O . GLN A 1 93 ? 5.486 0.146 0.816 1.00 87.38 93 GLN A O 1
ATOM 756 N N . ASN A 1 94 ? 5.954 -0.237 2.981 1.00 86.56 94 ASN A N 1
ATOM 757 C CA . ASN A 1 94 ? 7.073 -1.144 2.723 1.00 86.56 94 ASN A CA 1
ATOM 758 C C . ASN A 1 94 ? 6.629 -2.382 1.938 1.00 86.56 94 ASN A C 1
ATOM 760 O O . ASN A 1 94 ? 7.238 -2.701 0.925 1.00 86.56 94 ASN A O 1
ATOM 764 N N . ALA A 1 95 ? 5.509 -3.007 2.318 1.00 87.00 95 ALA A N 1
ATOM 765 C CA . ALA A 1 95 ? 4.972 -4.138 1.566 1.00 87.00 95 ALA A CA 1
ATOM 766 C C . ALA A 1 95 ? 4.647 -3.763 0.107 1.00 87.00 95 ALA A C 1
ATOM 768 O O . ALA A 1 95 ? 4.869 -4.559 -0.805 1.00 87.00 95 ALA A O 1
ATOM 769 N N . ALA A 1 96 ? 4.139 -2.548 -0.130 1.00 91.25 96 ALA A N 1
ATOM 770 C CA . ALA A 1 96 ? 3.876 -2.051 -1.477 1.00 91.25 96 ALA A CA 1
ATOM 771 C C . ALA A 1 96 ? 5.167 -1.768 -2.260 1.00 91.25 96 ALA A C 1
ATOM 773 O O . ALA A 1 96 ? 5.211 -2.059 -3.452 1.00 91.25 96 ALA A O 1
ATOM 774 N N . LEU A 1 97 ? 6.214 -1.246 -1.613 1.00 87.56 97 LEU A N 1
ATOM 775 C CA . LEU A 1 97 ? 7.533 -1.075 -2.231 1.00 87.56 97 LEU A CA 1
ATOM 776 C C . LEU A 1 97 ? 8.116 -2.430 -2.646 1.00 87.56 97 LEU A C 1
ATOM 778 O O . LEU A 1 97 ? 8.488 -2.588 -3.806 1.00 87.56 97 LEU A O 1
ATOM 782 N N . ASP A 1 98 ? 8.105 -3.418 -1.749 1.00 86.12 98 ASP A N 1
ATOM 783 C CA . ASP A 1 98 ? 8.605 -4.769 -2.024 1.00 86.12 98 ASP A CA 1
ATOM 784 C C . ASP A 1 98 ? 7.875 -5.393 -3.222 1.00 86.12 98 ASP A C 1
ATOM 786 O O . ASP A 1 98 ? 8.505 -5.851 -4.176 1.00 86.12 98 ASP A O 1
ATOM 790 N N . ALA A 1 99 ? 6.539 -5.326 -3.228 1.00 89.38 99 ALA A N 1
ATOM 791 C CA . ALA A 1 99 ? 5.726 -5.822 -4.336 1.00 89.38 99 ALA A CA 1
ATOM 792 C C . ALA A 1 99 ? 5.989 -5.064 -5.649 1.00 89.38 99 ALA A C 1
ATOM 794 O O . ALA A 1 99 ? 5.932 -5.648 -6.733 1.00 89.38 99 ALA A O 1
ATOM 795 N N . PHE A 1 100 ? 6.254 -3.755 -5.579 1.00 89.75 100 PHE A N 1
ATOM 796 C CA . PHE A 1 100 ? 6.554 -2.947 -6.758 1.00 89.75 100 PHE A CA 1
ATOM 797 C C . PHE A 1 100 ? 7.888 -3.345 -7.384 1.00 89.75 100 PHE A C 1
ATOM 799 O O . PHE A 1 100 ? 7.968 -3.488 -8.608 1.00 89.75 100 PHE A O 1
ATOM 806 N N . VAL A 1 101 ? 8.919 -3.526 -6.557 1.00 85.44 101 VAL A N 1
ATOM 807 C CA . VAL A 1 101 ? 10.240 -3.940 -7.026 1.00 85.44 101 VAL A CA 1
ATOM 808 C C . VAL A 1 101 ? 10.171 -5.347 -7.604 1.00 85.44 101 VAL A C 1
ATOM 810 O O . VAL A 1 101 ? 10.569 -5.520 -8.751 1.00 85.44 101 VAL A O 1
ATOM 813 N N . ASP A 1 102 ? 9.616 -6.315 -6.873 1.00 84.81 102 ASP A N 1
ATOM 814 C CA . ASP A 1 102 ? 9.499 -7.705 -7.334 1.00 84.81 102 ASP A CA 1
ATOM 815 C C . ASP A 1 102 ? 8.825 -7.778 -8.711 1.00 84.81 102 ASP A C 1
ATOM 817 O O . ASP A 1 102 ? 9.359 -8.342 -9.670 1.00 84.81 102 ASP A O 1
ATOM 821 N N . LYS A 1 103 ? 7.707 -7.060 -8.867 1.00 87.00 103 LYS A N 1
ATOM 822 C CA . LYS A 1 103 ? 7.009 -6.995 -10.148 1.00 87.00 103 LYS A CA 1
ATOM 823 C C . LYS A 1 103 ? 7.845 -6.327 -11.240 1.00 87.00 103 LYS A C 1
ATOM 825 O O . LYS A 1 103 ? 7.800 -6.744 -12.394 1.00 87.00 103 LYS A O 1
ATOM 830 N N . THR A 1 104 ? 8.577 -5.265 -10.917 1.00 85.06 104 THR A N 1
ATOM 831 C CA . THR A 1 104 ? 9.421 -4.535 -11.881 1.00 85.06 104 THR A CA 1
ATOM 832 C C . THR A 1 104 ? 10.622 -5.354 -12.334 1.00 85.06 104 THR A C 1
ATOM 834 O O . THR A 1 104 ? 10.904 -5.362 -13.528 1.00 85.06 104 THR A O 1
ATOM 837 N N . LEU A 1 105 ? 11.238 -6.120 -11.435 1.00 81.50 105 LEU A N 1
ATOM 838 C CA . LEU A 1 105 ? 12.281 -7.085 -11.778 1.00 81.50 105 LEU A CA 1
ATOM 839 C C . LEU A 1 105 ? 11.751 -8.202 -12.686 1.00 81.50 105 LEU A C 1
ATOM 841 O O . LEU A 1 105 ? 12.486 -8.679 -13.546 1.00 81.50 105 LEU A O 1
ATOM 845 N N . HIS A 1 106 ? 10.484 -8.602 -12.526 1.00 80.25 106 HIS A N 1
ATOM 846 C CA . HIS A 1 106 ? 9.880 -9.642 -13.358 1.00 80.25 106 HIS A CA 1
ATOM 847 C C . HIS A 1 106 ? 9.532 -9.175 -14.781 1.00 80.25 106 HIS A C 1
ATOM 849 O O . HIS A 1 106 ? 9.848 -9.878 -15.739 1.00 80.25 106 HIS A O 1
ATOM 855 N N . ASP A 1 107 ? 8.898 -8.005 -14.941 1.00 77.81 107 ASP A N 1
ATOM 856 C CA . ASP A 1 107 ? 8.437 -7.558 -16.271 1.00 77.81 107 ASP A CA 1
ATOM 857 C C . ASP A 1 107 ? 9.435 -6.634 -17.009 1.00 77.81 107 ASP A C 1
ATOM 859 O O . ASP A 1 107 ? 9.144 -6.222 -18.132 1.00 77.81 107 ASP A O 1
ATOM 863 N N . ASP A 1 108 ? 10.563 -6.265 -16.384 1.00 73.25 108 ASP A N 1
ATOM 864 C CA . ASP A 1 108 ? 11.639 -5.399 -16.922 1.00 73.25 108 ASP A CA 1
ATOM 865 C C . ASP A 1 108 ? 11.160 -4.051 -17.511 1.00 73.25 108 ASP A C 1
ATOM 867 O O . ASP A 1 108 ? 11.750 -3.481 -18.430 1.00 73.25 108 ASP A O 1
ATOM 871 N N . ALA A 1 109 ? 10.038 -3.525 -17.010 1.00 76.44 109 ALA A N 1
ATOM 872 C CA . ALA A 1 109 ? 9.503 -2.240 -17.444 1.00 76.44 109 ALA A CA 1
ATOM 873 C C . ALA A 1 109 ? 8.538 -1.625 -16.425 1.00 76.44 109 ALA A C 1
ATOM 875 O O . ALA A 1 109 ? 7.703 -2.303 -15.817 1.00 76.44 109 ALA A O 1
ATOM 876 N N . VAL A 1 110 ? 8.567 -0.293 -16.329 1.00 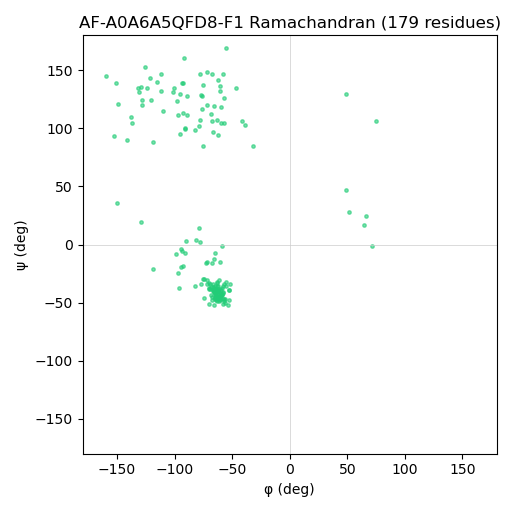80.31 110 VAL A N 1
ATOM 877 C CA . VAL A 1 110 ? 7.551 0.500 -15.626 1.00 80.31 110 VAL A CA 1
ATOM 878 C C . VAL A 1 110 ? 6.731 1.290 -16.658 1.00 80.31 110 VAL A C 1
ATOM 880 O O . VAL A 1 110 ? 7.271 2.165 -17.334 1.00 80.31 110 VAL A O 1
ATOM 883 N N . PRO A 1 111 ? 5.420 1.019 -16.812 1.00 84.25 111 PRO A N 1
ATOM 884 C CA . PRO A 1 111 ? 4.581 1.732 -17.775 1.00 84.25 111 PRO A CA 1
ATOM 885 C C . PRO A 1 111 ? 4.475 3.239 -17.487 1.00 84.25 111 PRO A C 1
ATOM 887 O O . PRO A 1 111 ? 4.269 3.635 -16.343 1.00 84.25 111 PRO A O 1
ATOM 890 N N . HIS A 1 112 ? 4.471 4.086 -18.525 1.00 84.56 112 HIS A N 1
ATOM 891 C CA . HIS A 1 112 ? 4.338 5.551 -18.389 1.00 84.56 112 HIS A CA 1
ATOM 892 C C . HIS A 1 112 ? 3.133 6.012 -17.553 1.00 84.56 112 HIS A C 1
ATOM 894 O O . HIS A 1 112 ? 3.215 7.005 -16.833 1.00 84.56 112 HIS A O 1
ATOM 900 N N . ILE A 1 113 ? 2.015 5.283 -17.610 1.00 86.19 113 ILE A N 1
ATOM 901 C CA . ILE A 1 113 ? 0.820 5.600 -16.816 1.00 86.19 113 ILE A CA 1
ATOM 902 C C . ILE A 1 113 ? 1.085 5.538 -15.302 1.00 86.19 113 ILE A C 1
ATOM 904 O O . ILE A 1 113 ? 0.481 6.298 -14.550 1.00 86.19 113 ILE A O 1
ATOM 908 N N . VAL A 1 114 ? 2.012 4.682 -14.857 1.00 89.25 114 VAL A N 1
ATOM 909 C CA . VAL A 1 114 ? 2.436 4.585 -13.453 1.00 89.25 114 VAL A CA 1
ATOM 910 C C . VAL A 1 114 ? 3.191 5.845 -13.038 1.00 89.25 114 VAL A C 1
ATOM 912 O O . VAL A 1 114 ? 2.891 6.406 -11.989 1.00 89.25 114 VAL A O 1
ATOM 915 N N . PHE A 1 115 ? 4.094 6.352 -13.882 1.00 89.19 115 PHE A N 1
ATOM 916 C CA . PHE A 1 115 ? 4.811 7.601 -13.609 1.00 89.19 115 PHE A CA 1
ATOM 917 C C . PHE A 1 115 ? 3.875 8.799 -13.509 1.00 89.19 115 PHE A C 1
ATOM 919 O O . PHE A 1 115 ? 3.977 9.563 -12.557 1.00 89.19 115 PHE A O 1
ATOM 926 N N . ASN A 1 116 ? 2.928 8.941 -14.441 1.00 89.69 116 ASN A N 1
ATOM 927 C CA . ASN A 1 116 ? 1.951 10.031 -14.382 1.00 89.69 116 ASN A CA 1
ATOM 928 C C . ASN A 1 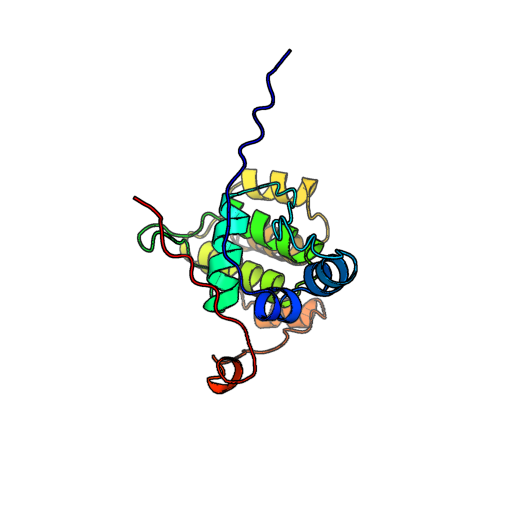116 ? 1.147 9.983 -13.078 1.00 89.69 116 ASN A C 1
ATOM 930 O O . ASN A 1 116 ? 0.940 11.006 -12.431 1.00 89.69 116 ASN A O 1
ATOM 934 N N . TYR A 1 117 ? 0.733 8.782 -12.673 1.00 92.69 117 TYR A N 1
ATOM 935 C CA . TYR A 1 117 ? -0.001 8.591 -11.432 1.00 92.69 117 TYR A CA 1
ATOM 936 C C . TYR A 1 117 ? 0.841 8.935 -10.194 1.00 92.69 117 TYR A C 1
ATOM 938 O O . TYR A 1 117 ? 0.366 9.667 -9.322 1.00 92.69 117 TYR A O 1
ATOM 946 N N . LEU A 1 118 ? 2.088 8.459 -10.122 1.00 90.88 118 LEU A N 1
ATOM 947 C CA . LEU A 1 118 ? 2.990 8.752 -9.006 1.00 90.88 118 LEU A CA 1
ATOM 948 C C . LEU A 1 118 ? 3.359 10.234 -8.942 1.00 90.88 118 LEU A C 1
ATOM 950 O O . LEU A 1 118 ? 3.335 10.808 -7.862 1.00 90.88 118 LEU A O 1
ATOM 954 N N . TYR A 1 119 ? 3.607 10.879 -10.080 1.00 91.69 119 TYR A N 1
ATOM 955 C CA . TYR A 1 119 ? 3.878 12.313 -10.133 1.00 91.69 119 TYR A CA 1
ATOM 956 C C . TYR A 1 119 ? 2.720 13.131 -9.538 1.00 91.69 119 TYR A C 1
ATOM 958 O O . TYR A 1 119 ? 2.935 14.067 -8.772 1.00 91.69 119 TYR A O 1
ATOM 966 N N . SER A 1 120 ? 1.472 12.755 -9.833 1.00 92.25 120 SER A N 1
ATOM 967 C CA . SER A 1 120 ? 0.304 13.467 -9.305 1.00 92.25 120 SER A CA 1
ATOM 968 C C . SER A 1 120 ? 0.014 13.198 -7.826 1.00 92.25 120 SER A C 1
ATOM 970 O O . SER A 1 120 ? -0.534 14.076 -7.167 1.00 92.25 120 SER A O 1
ATOM 972 N N . ASN A 1 121 ? 0.353 12.018 -7.294 1.00 90.25 121 ASN A N 1
ATOM 973 C CA . ASN A 1 121 ? -0.134 11.586 -5.974 1.00 90.25 121 ASN A CA 1
ATOM 974 C C . ASN A 1 121 ? 0.957 11.336 -4.924 1.00 90.25 121 ASN A C 1
ATOM 976 O O . ASN A 1 121 ? 0.662 11.321 -3.734 1.00 90.25 121 ASN A O 1
ATOM 980 N N . ALA A 1 122 ? 2.195 11.103 -5.349 1.00 89.38 122 ALA A N 1
ATOM 981 C CA . ALA A 1 122 ? 3.298 10.677 -4.494 1.00 89.38 122 ALA A CA 1
ATOM 982 C C . ALA A 1 122 ? 4.654 11.182 -5.022 1.00 89.38 122 ALA A C 1
ATOM 984 O O . ALA A 1 122 ? 5.659 10.471 -4.936 1.00 89.38 122 ALA A O 1
ATOM 985 N N . HIS A 1 123 ? 4.692 12.393 -5.593 1.00 86.12 123 HIS A N 1
ATOM 986 C CA . HIS A 1 123 ? 5.950 13.020 -5.996 1.00 86.12 123 HIS A CA 1
ATOM 987 C C . HIS A 1 123 ? 6.851 13.196 -4.766 1.00 86.12 123 HIS A C 1
ATOM 989 O O . HIS A 1 123 ? 6.373 13.598 -3.706 1.00 86.12 123 HIS A O 1
ATOM 995 N N . ASN A 1 124 ? 8.141 12.881 -4.906 1.00 85.44 124 ASN A N 1
ATOM 996 C CA . ASN A 1 124 ? 9.131 12.873 -3.814 1.00 85.44 124 ASN A CA 1
ATOM 997 C C . ASN A 1 124 ? 8.891 11.807 -2.726 1.00 85.44 124 ASN A C 1
ATOM 999 O O . ASN A 1 124 ? 9.290 11.988 -1.577 1.00 85.44 124 ASN A O 1
ATOM 1003 N N . SER A 1 125 ? 8.196 10.720 -3.056 1.00 87.94 125 SER A N 1
ATOM 1004 C CA . SER A 1 125 ? 8.112 9.546 -2.183 1.00 87.94 125 SER A CA 1
ATOM 1005 C C . SER A 1 125 ? 9.201 8.527 -2.516 1.00 87.94 125 SER A C 1
ATOM 1007 O O . SER A 1 125 ? 9.670 8.471 -3.650 1.00 87.94 125 SER A O 1
ATOM 1009 N N . ALA A 1 126 ? 9.505 7.625 -1.578 1.00 85.94 126 ALA A N 1
ATOM 1010 C CA . ALA A 1 126 ? 10.425 6.515 -1.838 1.00 85.94 126 ALA A CA 1
ATOM 1011 C C . ALA A 1 126 ? 9.990 5.667 -3.050 1.00 85.94 126 ALA A C 1
ATOM 1013 O O . ALA A 1 126 ? 10.822 5.212 -3.827 1.00 85.94 126 ALA A O 1
ATOM 1014 N N . LEU A 1 127 ? 8.677 5.492 -3.258 1.00 87.81 127 LEU A N 1
ATOM 1015 C CA . LEU A 1 127 ? 8.157 4.778 -4.427 1.00 87.81 127 LEU A CA 1
ATOM 1016 C C . LEU A 1 127 ? 8.444 5.523 -5.739 1.00 87.81 127 LEU A C 1
ATOM 1018 O O . LEU A 1 127 ? 8.730 4.892 -6.755 1.00 87.81 127 LEU A O 1
ATOM 1022 N N . TRP A 1 128 ? 8.360 6.855 -5.727 1.00 90.56 128 TRP A N 1
ATOM 1023 C CA . TRP A 1 128 ? 8.713 7.690 -6.873 1.00 90.56 128 TRP A CA 1
ATOM 1024 C C . TRP A 1 128 ? 10.202 7.591 -7.198 1.00 90.56 128 TRP A C 1
ATOM 1026 O O . TRP A 1 128 ? 10.548 7.389 -8.361 1.00 90.56 128 TRP A O 1
ATOM 1036 N N . ASP A 1 129 ? 11.059 7.656 -6.182 1.00 87.31 129 ASP A N 1
ATOM 1037 C CA . ASP A 1 129 ? 12.507 7.574 -6.363 1.00 87.31 129 ASP A CA 1
ATOM 1038 C C . ASP A 1 129 ? 12.923 6.199 -6.907 1.00 87.31 129 ASP A C 1
ATOM 1040 O O . ASP A 1 129 ? 13.686 6.133 -7.868 1.00 87.31 129 ASP A O 1
ATOM 1044 N N . ILE A 1 130 ? 12.336 5.107 -6.397 1.00 85.62 130 ILE A N 1
ATOM 1045 C CA . ILE A 1 130 ? 12.531 3.754 -6.949 1.00 85.62 130 ILE A CA 1
ATOM 1046 C C . ILE A 1 130 ? 12.064 3.679 -8.405 1.00 85.62 130 ILE A C 1
ATOM 1048 O O . ILE A 1 130 ? 12.768 3.143 -9.259 1.00 85.62 130 ILE A O 1
ATOM 1052 N N . ALA A 1 131 ? 10.874 4.201 -8.717 1.00 88.12 131 ALA A N 1
ATOM 1053 C CA . ALA A 1 131 ? 10.349 4.157 -10.078 1.00 88.12 131 ALA A CA 1
ATOM 1054 C C . ALA A 1 131 ? 11.249 4.929 -11.058 1.00 88.12 131 ALA A C 1
ATOM 1056 O O . ALA A 1 131 ? 11.499 4.452 -12.166 1.00 88.12 131 ALA A O 1
ATOM 1057 N N . LEU A 1 132 ? 11.739 6.107 -10.662 1.00 86.94 132 LEU A N 1
ATOM 1058 C CA . LEU A 1 132 ? 12.684 6.891 -11.454 1.00 86.94 132 LEU A CA 1
ATOM 1059 C C . LEU A 1 132 ? 14.020 6.174 -11.628 1.00 86.94 132 LEU A C 1
ATOM 1061 O O . LEU A 1 132 ? 14.570 6.170 -12.728 1.00 86.94 132 LEU A O 1
ATOM 1065 N N . ASP A 1 133 ? 14.520 5.543 -10.571 1.00 84.31 133 ASP A N 1
ATOM 1066 C CA . ASP A 1 133 ? 15.763 4.793 -10.638 1.00 84.31 133 ASP A CA 1
ATOM 1067 C C . ASP A 1 133 ? 15.658 3.643 -11.654 1.00 84.31 133 ASP A C 1
ATOM 1069 O O . ASP A 1 133 ? 16.494 3.556 -12.554 1.00 84.31 133 ASP A O 1
ATOM 1073 N N . PHE A 1 134 ? 14.558 2.879 -11.642 1.00 81.25 134 PHE A N 1
ATOM 1074 C CA . PHE A 1 134 ? 14.275 1.884 -12.683 1.00 81.25 134 PHE A CA 1
ATOM 1075 C C . PHE A 1 134 ? 14.174 2.497 -14.085 1.00 81.25 134 PHE A C 1
ATOM 1077 O O . PHE A 1 134 ? 14.681 1.912 -15.038 1.00 81.25 134 PHE A O 1
ATOM 1084 N N . LEU A 1 135 ? 13.569 3.678 -14.248 1.00 80.94 135 LEU A N 1
ATOM 1085 C CA . LEU A 1 135 ? 13.505 4.346 -15.555 1.00 80.94 135 LEU A CA 1
ATOM 1086 C C . LEU A 1 135 ? 14.899 4.666 -16.106 1.00 80.94 135 LEU A C 1
ATOM 1088 O O . LEU A 1 135 ? 15.148 4.496 -17.300 1.00 80.94 135 LEU A O 1
ATOM 1092 N N . TRP A 1 136 ? 15.798 5.138 -15.242 1.00 77.94 136 TRP A N 1
ATOM 1093 C CA . TRP A 1 136 ? 17.161 5.490 -15.627 1.00 77.94 136 TRP A CA 1
ATOM 1094 C C . TRP A 1 136 ? 18.063 4.264 -15.805 1.00 77.94 136 TRP A C 1
ATOM 1096 O O . TRP A 1 136 ? 18.910 4.275 -16.699 1.00 77.94 136 TRP A O 1
ATOM 1106 N N . HIS A 1 137 ? 17.866 3.201 -15.020 1.00 69.19 137 HIS A N 1
ATOM 1107 C CA . HIS A 1 137 ? 18.751 2.033 -14.999 1.00 69.19 137 HIS A CA 1
ATOM 1108 C C . HIS A 1 137 ? 18.278 0.854 -15.860 1.00 69.19 137 HIS A C 1
ATOM 1110 O O . HIS A 1 137 ? 19.128 0.119 -16.354 1.00 69.19 137 HIS A O 1
ATOM 1116 N N . CYS A 1 138 ? 16.985 0.692 -16.164 1.00 58.66 138 CYS A N 1
ATOM 1117 C CA . CYS A 1 138 ? 16.521 -0.330 -17.123 1.00 58.66 138 CYS A CA 1
ATOM 1118 C C . CYS A 1 138 ? 17.001 -0.057 -18.567 1.00 58.66 138 CYS A C 1
ATOM 1120 O O . CYS A 1 138 ? 16.978 -0.951 -19.408 1.00 58.66 138 CYS A O 1
ATOM 1122 N N . GLY A 1 139 ? 17.527 1.140 -18.865 1.00 48.88 139 GLY A N 1
ATOM 1123 C CA . GLY A 1 139 ? 18.278 1.404 -20.102 1.00 48.88 139 GLY A CA 1
ATOM 1124 C C . GLY A 1 139 ? 19.681 0.773 -20.139 1.00 48.88 139 GLY A C 1
ATOM 1125 O O . GLY A 1 139 ? 20.282 0.645 -21.205 1.00 48.88 139 GLY A O 1
ATOM 1126 N N . THR A 1 140 ? 20.212 0.351 -18.990 1.00 44.16 140 THR A N 1
ATOM 1127 C CA . THR A 1 140 ? 21.565 -0.187 -18.814 1.00 44.16 140 THR A CA 1
ATOM 1128 C C . THR A 1 140 ? 21.524 -1.344 -17.820 1.00 44.16 140 THR A C 1
ATOM 1130 O O . THR A 1 140 ? 21.689 -1.102 -16.634 1.00 44.16 140 THR A O 1
ATOM 1133 N N . LYS A 1 141 ? 21.312 -2.584 -18.289 1.00 42.94 141 LYS A N 1
ATOM 1134 C CA . LYS A 1 141 ? 21.298 -3.845 -17.507 1.00 42.94 141 LYS A CA 1
ATOM 1135 C C . LYS A 1 141 ? 22.251 -3.849 -16.291 1.00 42.94 141 LYS A C 1
ATOM 1137 O O . LYS A 1 141 ? 23.377 -4.338 -16.381 1.00 42.94 141 LYS A O 1
ATOM 1142 N N . ARG A 1 142 ? 21.805 -3.319 -15.157 1.00 44.72 142 ARG A N 1
ATOM 1143 C CA . ARG A 1 142 ? 22.485 -3.378 -13.866 1.00 44.72 142 ARG A CA 1
ATOM 1144 C C . ARG A 1 142 ? 21.528 -4.081 -12.927 1.00 44.72 142 ARG A C 1
ATOM 1146 O O . ARG A 1 142 ? 20.379 -3.671 -12.803 1.00 44.72 142 ARG A O 1
ATOM 1153 N N . GLU A 1 143 ? 22.001 -5.156 -12.314 1.00 44.19 143 GLU A N 1
ATOM 1154 C CA . GLU A 1 143 ? 21.291 -5.810 -11.221 1.00 44.19 143 GLU A CA 1
ATOM 1155 C C . GLU A 1 143 ? 21.122 -4.783 -10.098 1.00 44.19 143 GLU A C 1
ATOM 1157 O O . GLU A 1 143 ? 22.105 -4.217 -9.617 1.00 44.19 143 GLU A O 1
ATOM 1162 N N . PHE A 1 144 ? 19.874 -4.469 -9.759 1.00 46.25 144 PHE A N 1
ATOM 1163 C CA . PHE A 1 144 ? 19.550 -3.463 -8.759 1.00 46.25 144 PHE A CA 1
ATOM 1164 C C . PHE A 1 144 ? 19.274 -4.137 -7.416 1.00 46.25 144 PHE A C 1
ATOM 1166 O O . PHE A 1 144 ? 18.401 -5.000 -7.320 1.00 46.25 144 PHE A O 1
ATOM 1173 N N . SER A 1 145 ? 20.008 -3.738 -6.378 1.00 49.75 145 SER A N 1
ATOM 1174 C CA . SER A 1 145 ? 19.801 -4.209 -5.010 1.00 49.75 145 SER A CA 1
ATOM 1175 C C . SER A 1 145 ? 18.955 -3.201 -4.231 1.00 49.75 145 SER A C 1
ATOM 1177 O O . SER A 1 145 ? 19.400 -2.098 -3.912 1.00 49.75 145 SER A O 1
ATOM 1179 N N . VAL A 1 146 ? 17.720 -3.585 -3.899 1.00 44.97 146 VAL A N 1
ATOM 1180 C CA . VAL A 1 146 ? 16.765 -2.756 -3.137 1.00 44.97 146 VAL A CA 1
ATOM 1181 C C . VAL A 1 146 ? 17.321 -2.338 -1.778 1.00 44.97 146 VAL A C 1
ATOM 1183 O O . VAL A 1 146 ? 17.076 -1.221 -1.331 1.00 44.97 146 VAL A O 1
ATOM 1186 N N . SER A 1 147 ? 18.099 -3.207 -1.130 1.00 44.28 147 SER A N 1
ATOM 1187 C CA . SER A 1 147 ? 18.716 -2.899 0.160 1.00 44.28 147 SER A CA 1
ATOM 1188 C C . SER A 1 147 ? 19.763 -1.792 0.046 1.00 44.28 147 SER A C 1
ATOM 1190 O O . SER A 1 147 ? 19.782 -0.909 0.893 1.00 44.28 147 SER A O 1
ATOM 1192 N N . GLU A 1 148 ? 20.569 -1.771 -1.022 1.00 49.81 148 GLU A N 1
ATOM 1193 C CA . GLU A 1 148 ? 21.568 -0.711 -1.242 1.00 49.81 148 GLU A CA 1
ATOM 1194 C C . GLU A 1 148 ? 20.910 0.648 -1.509 1.00 49.81 148 GLU A C 1
ATOM 1196 O O . GLU A 1 148 ? 21.397 1.680 -1.048 1.00 49.81 148 GLU A O 1
ATOM 1201 N N . PHE A 1 149 ? 19.782 0.665 -2.224 1.00 48.00 149 PHE A N 1
ATOM 1202 C CA . PHE A 1 149 ? 19.017 1.888 -2.459 1.00 48.00 149 PHE A CA 1
ATOM 1203 C C . PHE A 1 149 ? 18.389 2.429 -1.170 1.00 48.00 149 PHE A C 1
ATOM 1205 O O . PHE A 1 149 ? 18.537 3.609 -0.861 1.00 48.00 149 PHE A O 1
ATOM 1212 N N . LEU A 1 150 ? 17.726 1.569 -0.391 1.00 46.16 150 LEU A N 1
ATOM 1213 C CA . LEU A 1 150 ? 17.093 1.979 0.865 1.00 46.16 150 LEU A CA 1
ATOM 1214 C C . LEU A 1 150 ? 18.136 2.444 1.898 1.00 46.16 150 LEU A C 1
ATOM 1216 O O . LEU A 1 150 ? 17.903 3.429 2.598 1.00 46.16 150 LEU A O 1
ATOM 1220 N N . GLU A 1 151 ? 19.318 1.820 1.927 1.00 51.09 151 GLU A N 1
ATOM 1221 C CA . GLU A 1 151 ? 20.465 2.280 2.720 1.00 51.09 151 GLU A CA 1
ATOM 1222 C C . GLU A 1 151 ? 21.010 3.638 2.243 1.00 51.09 151 GLU A C 1
ATOM 1224 O O . GLU A 1 151 ? 21.306 4.499 3.075 1.00 51.09 151 GLU A O 1
ATOM 1229 N N . ARG A 1 152 ? 21.106 3.868 0.922 1.00 47.88 152 ARG A N 1
ATOM 1230 C CA . ARG A 1 152 ? 21.577 5.139 0.340 1.00 47.88 152 ARG A CA 1
ATOM 1231 C C . ARG A 1 152 ? 20.657 6.311 0.670 1.00 47.88 152 ARG A C 1
ATOM 1233 O O . ARG A 1 152 ? 21.147 7.387 1.003 1.00 47.88 152 ARG A O 1
ATOM 1240 N N . GLU A 1 153 ? 19.347 6.107 0.590 1.00 47.38 153 GLU A N 1
ATOM 1241 C CA . GLU A 1 153 ? 18.349 7.155 0.844 1.00 47.38 153 GLU A CA 1
ATOM 1242 C C . GLU A 1 153 ? 18.069 7.363 2.347 1.00 47.38 153 GLU A C 1
ATOM 1244 O O . GLU A 1 153 ? 17.207 8.156 2.725 1.00 47.38 153 GLU A O 1
ATOM 1249 N N . GLY A 1 154 ? 18.782 6.657 3.236 1.00 37.81 154 GLY A N 1
ATOM 1250 C CA . GLY A 1 154 ? 18.568 6.740 4.684 1.00 37.81 154 GLY A CA 1
ATOM 1251 C C . GLY A 1 154 ? 17.191 6.232 5.124 1.00 37.81 154 GLY A C 1
ATOM 1252 O O . GLY A 1 154 ? 16.752 6.517 6.241 1.00 37.81 154 GLY A O 1
ATOM 1253 N N . ALA A 1 155 ? 16.503 5.484 4.258 1.00 39.41 155 ALA A N 1
ATOM 1254 C CA . ALA A 1 155 ? 15.229 4.863 4.558 1.00 39.41 155 ALA A CA 1
ATOM 1255 C C . ALA A 1 155 ? 15.498 3.617 5.405 1.00 39.41 155 ALA A C 1
ATOM 1257 O O . ALA A 1 155 ? 15.996 2.599 4.924 1.00 39.41 155 ALA A O 1
ATOM 1258 N N . THR A 1 156 ? 15.179 3.681 6.696 1.00 36.25 156 THR A N 1
ATOM 1259 C CA . THR A 1 156 ? 15.258 2.505 7.558 1.00 36.25 156 THR A CA 1
ATOM 1260 C C . THR A 1 156 ? 14.269 1.453 7.068 1.00 36.25 156 THR A C 1
ATOM 1262 O O . THR A 1 156 ? 13.056 1.562 7.258 1.00 36.25 156 THR A O 1
ATOM 1265 N N . VAL A 1 157 ? 14.804 0.393 6.460 1.00 35.47 157 VAL A N 1
ATOM 1266 C CA . VAL A 1 157 ? 14.083 -0.859 6.248 1.00 35.47 157 VAL A CA 1
ATOM 1267 C C . VAL A 1 157 ? 13.757 -1.405 7.631 1.00 35.47 157 VAL A C 1
ATOM 1269 O O . VAL A 1 157 ? 14.589 -2.037 8.282 1.00 35.47 157 VAL A O 1
ATOM 1272 N N . CYS A 1 158 ? 12.561 -1.106 8.136 1.00 33.84 158 CYS A N 1
ATOM 1273 C CA . CYS A 1 158 ? 12.032 -1.799 9.301 1.00 33.84 158 CYS A CA 1
ATOM 1274 C C . CYS A 1 158 ? 11.960 -3.277 8.922 1.00 33.84 158 CYS A C 1
ATOM 1276 O O . CYS A 1 158 ? 11.144 -3.662 8.087 1.00 33.84 158 CYS A O 1
ATOM 1278 N N . GLY A 1 159 ? 12.914 -4.035 9.466 1.00 27.72 159 GLY A N 1
ATOM 1279 C CA . GLY A 1 159 ? 13.339 -5.333 8.976 1.00 27.72 159 GLY A CA 1
ATOM 1280 C C . GLY A 1 159 ? 12.239 -6.375 8.841 1.00 27.72 159 GLY A C 1
ATOM 1281 O O . GLY A 1 159 ? 11.117 -6.232 9.320 1.00 27.72 159 GLY A O 1
ATOM 1282 N N . TRP A 1 160 ? 12.630 -7.456 8.178 1.00 27.05 160 TRP A N 1
ATOM 1283 C CA . TRP A 1 160 ? 11.860 -8.661 7.928 1.00 27.05 160 TRP A CA 1
ATOM 1284 C C . TRP A 1 160 ? 11.066 -9.089 9.167 1.00 27.05 160 TRP A C 1
ATOM 1286 O O . TRP A 1 160 ? 11.624 -9.628 10.124 1.00 27.05 160 TRP A O 1
ATOM 1296 N N . TYR A 1 161 ? 9.749 -8.891 9.144 1.00 35.31 161 TYR A N 1
ATOM 1297 C CA . TYR A 1 161 ? 8.873 -9.512 10.127 1.00 35.31 161 TYR A CA 1
ATOM 1298 C C . TYR A 1 161 ? 8.408 -10.854 9.583 1.00 35.31 161 TYR A C 1
ATOM 1300 O O . TYR A 1 161 ? 7.470 -10.956 8.795 1.00 35.31 161 TYR A O 1
ATOM 1308 N N . HIS A 1 162 ? 9.083 -11.898 10.057 1.00 29.45 162 HIS A N 1
ATOM 1309 C CA . HIS A 1 162 ? 8.527 -13.238 10.112 1.00 29.45 162 HIS A CA 1
ATOM 1310 C C . HIS A 1 162 ? 7.105 -13.191 10.690 1.00 29.45 162 HIS A C 1
ATOM 1312 O O . HIS A 1 162 ? 6.872 -12.555 11.720 1.00 29.45 162 HIS A O 1
ATOM 1318 N N . ASN A 1 163 ? 6.180 -13.907 10.043 1.00 32.72 163 ASN A N 1
ATOM 1319 C CA . ASN A 1 163 ? 4.896 -14.326 10.602 1.00 32.72 163 ASN A CA 1
ATOM 1320 C C . ASN A 1 163 ? 5.077 -14.735 12.069 1.00 32.72 163 ASN A C 1
ATOM 1322 O O . ASN A 1 163 ? 5.597 -15.816 12.341 1.00 32.72 163 ASN A O 1
ATOM 1326 N N . HIS A 1 164 ? 4.695 -13.877 13.018 1.00 27.23 164 HIS A N 1
ATOM 1327 C CA . HIS A 1 164 ? 4.819 -14.191 14.435 1.00 27.23 164 HIS A CA 1
ATOM 1328 C C . HIS A 1 164 ? 3.527 -14.887 14.902 1.00 27.23 164 HIS A C 1
ATOM 1330 O O . HIS A 1 164 ? 2.491 -14.226 15.003 1.00 27.23 164 HIS A O 1
ATOM 1336 N N . PRO A 1 165 ? 3.555 -16.188 15.256 1.00 34.12 165 PRO A N 1
ATOM 1337 C CA . PRO A 1 165 ? 2.356 -16.953 15.616 1.00 34.12 165 PRO A CA 1
ATOM 1338 C C . PRO A 1 165 ? 1.658 -16.473 16.902 1.00 34.12 165 PRO A C 1
ATOM 1340 O O . PRO A 1 165 ? 0.588 -16.962 17.252 1.00 34.12 165 PRO A O 1
ATOM 1343 N N . ALA A 1 166 ? 2.257 -15.535 17.644 1.00 31.48 166 ALA A N 1
ATOM 1344 C CA . ALA A 1 166 ? 1.670 -14.981 18.868 1.00 31.48 166 ALA A CA 1
ATOM 1345 C C . ALA A 1 166 ? 0.794 -13.732 18.655 1.00 31.48 166 ALA A C 1
ATOM 1347 O O . ALA A 1 166 ? 0.144 -13.309 19.610 1.00 31.48 166 ALA A O 1
ATOM 1348 N N . ALA A 1 167 ? 0.748 -13.155 17.445 1.00 35.44 167 ALA A N 1
ATOM 1349 C CA . ALA A 1 167 ? -0.203 -12.078 17.131 1.00 35.44 167 ALA A CA 1
ATOM 1350 C C . ALA A 1 167 ? -1.667 -12.576 17.121 1.00 35.44 167 ALA A C 1
ATOM 1352 O O . ALA A 1 167 ? -2.592 -11.782 17.233 1.00 35.44 167 ALA A O 1
ATOM 1353 N N . ASP A 1 168 ? -1.855 -13.897 17.067 1.00 41.19 168 ASP A N 1
ATOM 1354 C CA . ASP A 1 168 ? -3.140 -14.600 16.995 1.00 41.19 168 ASP A CA 1
ATOM 1355 C C . ASP A 1 168 ? -3.745 -14.950 18.375 1.00 41.19 168 ASP A C 1
ATOM 1357 O O . ASP A 1 168 ? -4.751 -15.645 18.471 1.00 41.19 168 ASP A O 1
ATOM 1361 N N . LYS A 1 169 ? -3.121 -14.545 19.496 1.00 33.91 169 LYS A N 1
ATOM 1362 C CA . LYS A 1 169 ? -3.486 -15.092 20.825 1.00 33.91 169 LYS A CA 1
ATOM 1363 C C . LYS A 1 169 ? -3.772 -14.094 21.940 1.00 33.91 169 LYS A C 1
ATOM 1365 O O . LYS A 1 169 ? -3.740 -14.496 23.103 1.00 33.91 169 LYS A O 1
ATOM 1370 N N . ARG A 1 170 ? -4.072 -12.825 21.653 1.00 33.00 170 ARG A N 1
ATOM 1371 C CA . ARG A 1 170 ? -4.495 -11.884 22.707 1.00 33.00 170 ARG A CA 1
ATOM 1372 C C . ARG A 1 170 ? -5.672 -11.014 22.266 1.00 33.00 170 ARG A C 1
ATOM 1374 O O . ARG A 1 170 ? -5.508 -10.064 21.516 1.00 33.00 170 ARG A O 1
ATOM 1381 N N . ASP A 1 171 ? -6.821 -11.396 22.818 1.00 34.34 171 ASP A N 1
ATOM 1382 C CA . ASP A 1 171 ? -7.990 -10.583 23.157 1.00 34.34 171 ASP A CA 1
ATOM 1383 C C . ASP A 1 171 ? -8.926 -10.084 22.035 1.00 34.34 171 ASP A C 1
ATOM 1385 O O . ASP A 1 171 ? -8.638 -9.127 21.326 1.00 34.34 171 ASP A O 1
ATOM 1389 N N . GLY A 1 172 ? -10.099 -10.750 21.993 1.00 38.12 172 GLY A N 1
ATOM 1390 C CA . GLY A 1 172 ? -11.479 -10.250 21.808 1.00 38.12 172 GLY A CA 1
ATOM 1391 C C . GLY A 1 172 ? -11.762 -9.277 20.654 1.00 38.12 172 GLY A C 1
ATOM 1392 O O . GLY A 1 172 ? -11.179 -8.207 20.572 1.00 38.12 172 GLY A O 1
ATOM 1393 N N . TRP A 1 173 ? -12.751 -9.464 19.781 1.00 26.67 173 TRP A N 1
ATOM 1394 C CA . TRP A 1 173 ? -14.062 -10.109 19.890 1.00 26.67 173 TRP A CA 1
ATOM 1395 C C . TRP A 1 173 ? -14.435 -10.674 18.502 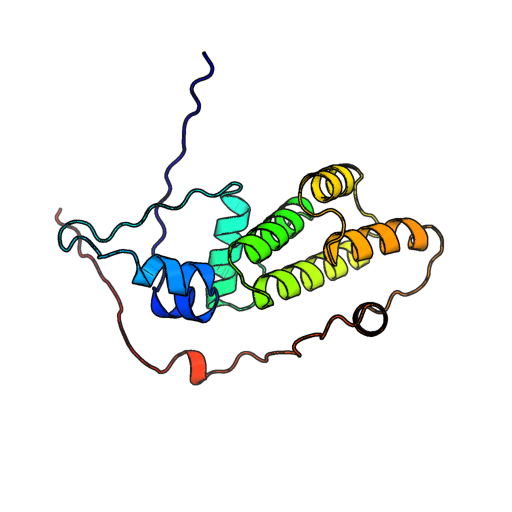1.00 26.67 173 TRP A C 1
ATOM 1397 O O . TRP A 1 173 ? -14.224 -9.995 17.498 1.00 26.67 173 TRP A O 1
ATOM 1407 N N . LEU A 1 174 ? -15.003 -11.884 18.445 1.00 24.19 174 LEU A N 1
ATOM 1408 C CA . LEU A 1 174 ? -15.624 -12.469 17.247 1.00 24.19 174 LEU A CA 1
ATOM 1409 C C . LEU A 1 174 ? -17.104 -12.067 17.213 1.00 24.19 174 LEU A C 1
ATOM 1411 O O . LEU A 1 174 ? -17.811 -12.303 18.191 1.00 24.19 174 LEU A O 1
ATOM 1415 N N . PHE A 1 175 ? -17.583 -11.508 16.100 1.00 25.42 175 PHE A N 1
ATOM 1416 C CA . PHE A 1 175 ? -19.019 -11.335 15.870 1.00 25.42 175 PHE A CA 1
ATOM 1417 C C . PHE A 1 175 ? -19.536 -12.413 14.916 1.00 25.42 175 PHE A C 1
ATOM 1419 O O . PHE A 1 175 ? -18.967 -12.640 13.851 1.00 25.42 175 PHE A O 1
ATOM 1426 N N . TRP A 1 176 ? -20.635 -13.042 15.324 1.00 22.78 176 TRP A N 1
ATOM 1427 C CA . TRP A 1 176 ? -21.528 -13.852 14.501 1.00 22.78 176 TRP A CA 1
ATOM 1428 C C . TRP A 1 176 ? -22.862 -13.114 14.388 1.00 22.78 176 TRP A C 1
ATOM 1430 O O . TRP A 1 176 ? -23.291 -12.489 15.360 1.00 22.78 176 TRP A O 1
ATOM 1440 N N . PHE A 1 177 ? -23.543 -13.246 13.252 1.00 25.27 177 PHE A N 1
ATOM 1441 C CA . PHE A 1 177 ? -24.978 -12.990 13.172 1.00 25.27 177 PHE A CA 1
ATOM 1442 C C . PHE A 1 177 ? -25.660 -14.188 12.517 1.00 25.27 177 PHE A C 1
ATOM 1444 O O . PHE A 1 177 ? -25.353 -14.529 11.376 1.00 25.27 177 PHE A O 1
ATOM 1451 N N . ASP A 1 178 ? -26.576 -14.806 13.262 1.00 21.53 178 ASP A N 1
ATOM 1452 C CA . ASP A 1 178 ? -27.572 -15.723 12.718 1.00 21.53 178 ASP A CA 1
ATOM 1453 C C . ASP A 1 178 ? -28.670 -14.929 11.997 1.00 21.53 178 ASP A C 1
ATOM 1455 O O . ASP A 1 178 ? -29.146 -13.895 12.478 1.00 21.53 178 ASP A O 1
ATOM 1459 N N . LEU A 1 179 ? -29.070 -15.444 10.836 1.00 29.22 179 LEU A N 1
ATOM 1460 C CA . LEU A 1 179 ? -30.213 -14.985 10.047 1.00 29.22 179 LEU A CA 1
ATOM 1461 C C . LEU A 1 179 ? -31.538 -15.283 10.773 1.00 29.22 179 LEU A C 1
ATOM 1463 O O . LEU A 1 179 ? -31.681 -16.368 11.341 1.00 29.22 179 LEU A O 1
ATOM 1467 N N . PRO A 1 180 ? -32.573 -14.440 10.630 1.00 23.72 180 PRO A N 1
ATOM 1468 C CA . PRO A 1 180 ? -33.948 -14.905 10.604 1.00 23.72 180 PRO A CA 1
ATOM 1469 C C . PRO A 1 180 ? -34.409 -15.143 9.155 1.00 23.72 180 PRO A C 1
ATOM 1471 O O . PRO A 1 180 ? -34.091 -14.364 8.258 1.00 23.72 180 PRO A O 1
ATOM 1474 N N . VAL A 1 181 ? -35.139 -16.249 8.992 1.00 37.81 181 VAL A N 1
ATOM 1475 C CA . VAL A 1 181 ? -35.764 -16.812 7.777 1.00 37.81 181 VAL A CA 1
ATOM 1476 C C . VAL A 1 181 ? -36.552 -15.792 6.957 1.00 37.81 181 VAL A C 1
ATOM 1478 O O . VAL A 1 181 ? -37.311 -15.012 7.575 1.00 37.81 181 VAL A O 1
#

Solvent-accessible surface area (backbone atoms only — not comparable to full-atom values): 11538 Å² total; per-residue (Å²): 136,80,85,78,80,79,84,85,81,91,79,95,71,58,64,68,58,46,33,74,63,14,53,43,48,36,52,52,62,65,71,50,75,70,44,94,90,52,78,78,81,90,78,94,70,96,45,67,71,29,50,52,26,48,60,44,22,74,76,68,76,46,89,47,44,92,56,86,88,48,81,80,49,67,64,46,35,55,47,32,25,53,48,16,60,72,33,52,12,67,69,48,28,50,53,24,47,52,54,46,49,56,51,33,71,71,69,72,61,80,62,69,70,51,54,58,51,32,59,76,73,38,62,93,32,74,67,38,54,52,53,49,48,49,66,67,37,70,80,50,95,60,92,80,57,69,66,62,52,32,59,70,72,68,46,79,75,81,66,90,76,71,89,60,83,68,80,80,71,75,81,85,81,88,86,84,82,86,82,83,134

Foldseek 3Di:
DDPPPDDDDDDDDDLVLLVVQFVLSVVVVVVDPQDPVHNDDDDDAPDPQLVQQVRVCSPPVARAGPPNPDQDDLQSLVSQLLVCVVRVGVSSNLNSLVSNVVVCVVVLDDDPVSLVVCCVRPPPHPSNVVNVVSVVPSVPPDDDDPVVSCVVVVNPPPDDDDPDPCVPPDDDDDDDDDDDD

Nearest PDB structures (foldseek):
  9ety-assembly1_B  TM=6.790E-01  e=2.595E-01  Homo sapiens